Protein AF-A0A3D4WJC8-F1 (afdb_monomer_lite)

Secondary structure (DSSP, 8-state):
--HHHHHHHHHHHHHHHHHHHHHHHHHHHH-S----S--PPP---TTS-EEEEEEEESS--BPPPHHHHHHHHHHHHHHHHTTS--EEEEEETTEEEEEEE-TTSTT-GGGEEEEEEE-TTS-EEEEEEPPEEEPTTSS-EEEEHHHHHHHHHHHHHHHHSHHHHHTSBPPTTPPPPPEEEEEEE--EEE-TTSPEEEEEEEE-SSPPPEEP---PPP---TT-SSGGGGSSB-TT--HHHHHHHHHHHHHHHTTEESSHHHHHHHHHHHHHHHHHH-SS---TT----

Sequence (289 aa):
MSFLETVLGRALAATSRFLPKVSTRVEARLITDHRPISRWPTFYGDSRFRLWVAVAPSHSPKRLEPLEFTEKALELANLVFGEQPFSVDYSGSEMCRFIVVDPARPTSLAAANHTLHVYPEGYLLLQWGLHTLPLPETLDVELSLDEIVAVLGHLHWVAHDPRFAAIHARRRTEKIRRLDWRVGLVSSISAPNHGLAFWRSLSSSTRLPAVSPTGQNPSCPAGGFAPERMTGIKHSAGVIETFSPALEQMLVDAGYTGGVHESVRAALTRHEVAAAGDVSIPSPLSRTP

Radius of gyration: 23.31 Å; chains: 1; bounding box: 85×45×51 Å

pLDDT: mean 81.4, std 17.92, range [36.78, 98.38]

Structure (mmCIF, N/CA/C/O backbone):
data_AF-A0A3D4WJC8-F1
#
_entry.id   AF-A0A3D4WJC8-F1
#
loop_
_atom_site.group_PDB
_atom_site.id
_atom_site.type_symbol
_atom_site.label_atom_id
_atom_site.label_alt_id
_atom_site.label_comp_id
_atom_site.label_asym_id
_atom_site.label_entity_id
_atom_site.label_seq_id
_atom_site.pdbx_PDB_ins_code
_atom_site.Cartn_x
_atom_site.Cartn_y
_atom_site.Cartn_z
_atom_site.occupancy
_atom_site.B_iso_or_equiv
_atom_site.auth_seq_id
_atom_site.auth_comp_id
_atom_site.auth_asym_id
_atom_site.auth_atom_id
_atom_site.pdbx_PDB_model_num
ATOM 1 N N . MET A 1 1 ? -64.282 -21.718 20.472 1.00 50.91 1 MET A N 1
ATOM 2 C CA . MET A 1 1 ? -63.090 -21.311 19.699 1.00 50.91 1 MET A CA 1
ATOM 3 C C . MET A 1 1 ? -62.782 -19.827 19.950 1.00 50.91 1 MET A C 1
ATOM 5 O O . MET A 1 1 ? -63.071 -19.018 19.094 1.00 50.91 1 MET A O 1
ATOM 9 N N . SER A 1 2 ? -62.279 -19.422 21.125 1.00 56.56 2 SER A N 1
ATOM 10 C CA . SER A 1 2 ? -61.939 -17.990 21.356 1.00 56.56 2 SER A CA 1
ATOM 11 C C . SER A 1 2 ? -60.726 -17.749 22.263 1.00 56.56 2 SER A C 1
ATOM 13 O O . SER A 1 2 ? -60.130 -16.674 22.243 1.00 56.56 2 SER A O 1
ATOM 15 N N . PHE A 1 3 ? -60.287 -18.756 23.025 1.00 51.50 3 PHE A N 1
ATOM 16 C CA . PHE A 1 3 ? -59.150 -18.601 23.935 1.00 51.50 3 PHE A CA 1
ATOM 17 C C . PHE A 1 3 ? -57.792 -18.688 23.217 1.00 51.50 3 PHE A C 1
ATOM 19 O O . PHE A 1 3 ? -56.893 -17.900 23.498 1.00 51.50 3 PHE A O 1
ATOM 26 N N . LEU A 1 4 ? -57.659 -19.591 22.238 1.00 44.56 4 LEU A N 1
ATOM 27 C CA . LEU A 1 4 ? -56.417 -19.782 21.477 1.00 44.56 4 LEU A CA 1
ATOM 28 C C . LEU A 1 4 ? -56.086 -18.584 20.577 1.00 44.56 4 LEU A C 1
ATOM 30 O O . LEU A 1 4 ? -54.938 -18.155 20.550 1.00 44.56 4 LEU A O 1
ATOM 34 N N . GLU A 1 5 ? -57.080 -17.979 19.926 1.00 46.00 5 GLU A N 1
ATOM 35 C CA . GLU A 1 5 ? -56.884 -16.777 19.099 1.00 46.00 5 GLU A CA 1
ATOM 36 C C . GLU A 1 5 ? -56.478 -15.558 19.936 1.00 46.00 5 GLU A C 1
ATOM 38 O O . GLU A 1 5 ? -55.619 -14.776 19.532 1.00 46.00 5 GLU A O 1
ATOM 43 N N . THR A 1 6 ? -57.014 -15.437 21.154 1.00 54.03 6 THR A N 1
ATOM 44 C CA . THR A 1 6 ? -56.676 -14.334 22.065 1.00 54.03 6 THR A CA 1
ATOM 45 C C . THR A 1 6 ? -55.251 -14.466 22.617 1.00 54.03 6 THR A C 1
ATOM 47 O O . THR A 1 6 ? -54.540 -13.466 22.763 1.00 54.03 6 THR A O 1
ATOM 50 N N . VAL A 1 7 ? -54.796 -15.693 22.895 1.00 55.91 7 VAL A N 1
ATOM 51 C CA . VAL A 1 7 ? -53.422 -15.964 23.353 1.00 55.91 7 VAL A CA 1
ATOM 52 C C . VAL A 1 7 ? -52.416 -15.781 22.213 1.00 55.91 7 VAL A C 1
ATOM 54 O O . VAL A 1 7 ? -51.387 -15.132 22.418 1.00 55.91 7 VAL A O 1
ATOM 57 N N . LEU A 1 8 ? -52.734 -16.252 21.001 1.00 44.25 8 LEU A N 1
ATOM 58 C CA . LEU A 1 8 ? -51.887 -16.059 19.819 1.00 44.25 8 LEU A CA 1
ATOM 59 C C . LEU A 1 8 ? -51.777 -14.571 19.446 1.00 44.25 8 LEU A C 1
ATOM 61 O O . LEU A 1 8 ? -50.683 -14.076 19.181 1.00 44.25 8 LEU A O 1
ATOM 65 N N . GLY A 1 9 ? -52.888 -13.830 19.518 1.00 45.03 9 GLY A N 1
ATOM 66 C CA . GLY A 1 9 ? -52.927 -12.389 19.266 1.00 45.03 9 GLY A CA 1
ATOM 67 C C . GLY A 1 9 ? -52.104 -11.576 20.270 1.00 45.03 9 GLY A C 1
ATOM 68 O O . GLY A 1 9 ? -51.397 -10.648 19.878 1.00 45.03 9 GLY A O 1
ATOM 69 N N . ARG A 1 10 ? -52.106 -11.949 21.559 1.00 53.56 10 ARG A N 1
ATOM 70 C CA . ARG A 1 10 ? -51.253 -11.301 22.577 1.00 53.56 10 ARG A CA 1
ATOM 71 C C . ARG A 1 10 ? -49.772 -11.643 22.409 1.00 53.56 10 ARG A C 1
ATOM 73 O O . ARG A 1 10 ? -48.934 -10.762 22.598 1.00 53.56 10 ARG A O 1
ATOM 80 N N . ALA A 1 11 ? -49.442 -12.874 22.017 1.00 50.53 11 ALA A N 1
ATOM 81 C CA . ALA A 1 11 ? -48.065 -13.282 21.731 1.00 50.53 11 ALA A CA 1
ATOM 82 C C . ALA A 1 11 ? -47.495 -12.568 20.489 1.00 50.53 11 ALA A C 1
ATOM 84 O O . ALA A 1 11 ? -46.351 -12.100 20.510 1.00 50.53 11 ALA A O 1
ATOM 85 N N . LEU A 1 12 ? -48.310 -12.400 19.441 1.00 49.47 12 LEU A N 1
ATOM 86 C CA . LEU A 1 12 ? -47.956 -11.656 18.226 1.00 49.47 12 LEU A CA 1
ATOM 87 C C . LEU A 1 12 ? -47.862 -10.138 18.469 1.00 49.47 12 LEU A C 1
ATOM 89 O O . LEU A 1 12 ? -46.964 -9.480 17.949 1.00 49.47 12 LEU A O 1
ATOM 93 N N . ALA A 1 13 ? -48.717 -9.572 19.327 1.00 53.06 13 ALA A N 1
ATOM 94 C CA . ALA A 1 13 ? -48.642 -8.161 19.721 1.00 53.06 13 ALA A CA 1
ATOM 95 C C . ALA A 1 13 ? -47.449 -7.846 20.647 1.00 53.06 13 ALA A C 1
ATOM 97 O O . ALA A 1 13 ? -46.906 -6.739 20.624 1.00 53.06 13 ALA A O 1
ATOM 98 N N . ALA A 1 14 ? -47.020 -8.809 21.469 1.00 54.41 14 ALA A N 1
ATOM 99 C CA . ALA A 1 14 ? -45.806 -8.673 22.266 1.00 54.41 14 ALA A CA 1
ATOM 100 C C . ALA A 1 14 ? -44.561 -8.712 21.368 1.00 54.41 14 ALA A C 1
ATOM 102 O O . ALA A 1 14 ? -43.698 -7.845 21.483 1.00 54.41 14 ALA A O 1
ATOM 103 N N . THR A 1 15 ? -44.497 -9.647 20.418 1.00 50.03 15 THR A N 1
ATOM 104 C CA . THR A 1 15 ? -43.373 -9.755 19.472 1.00 50.03 15 THR A CA 1
ATOM 105 C C . THR A 1 15 ? -43.300 -8.578 18.494 1.00 50.03 15 THR A C 1
ATOM 107 O O . THR A 1 15 ? -42.197 -8.094 18.236 1.00 50.03 15 THR A O 1
ATOM 110 N N . SER A 1 16 ? -44.428 -8.011 18.049 1.00 50.12 16 SER A N 1
ATOM 111 C CA . SER A 1 16 ? -44.450 -6.810 17.191 1.00 50.12 16 SER A CA 1
ATOM 112 C C . SER A 1 16 ? -43.921 -5.542 17.867 1.00 50.12 16 SER A C 1
ATOM 114 O O . SER A 1 16 ? -43.364 -4.680 17.192 1.00 50.12 16 SER A O 1
ATOM 116 N N . ARG A 1 17 ? -43.997 -5.439 19.202 1.00 54.59 17 ARG A N 1
ATOM 117 C CA . ARG A 1 17 ? -43.399 -4.325 19.967 1.00 54.59 17 ARG A CA 1
ATOM 118 C C . ARG A 1 17 ? -41.889 -4.464 20.176 1.00 54.59 17 ARG A C 1
ATOM 120 O O . ARG A 1 17 ? -41.211 -3.457 20.386 1.00 54.59 17 ARG A O 1
ATOM 127 N N . PHE A 1 18 ? -41.350 -5.683 20.113 1.00 54.12 18 PHE A N 1
ATOM 128 C CA . PHE A 1 18 ? -39.907 -5.935 20.202 1.00 54.12 18 PHE A CA 1
ATOM 129 C C . PHE A 1 18 ? -39.224 -5.978 18.834 1.00 54.12 18 PHE A C 1
ATOM 131 O O . PHE A 1 18 ? -38.046 -5.640 18.752 1.00 54.12 18 PHE A O 1
ATOM 138 N N . LEU A 1 19 ? -39.955 -6.305 17.767 1.00 51.75 19 LEU A N 1
ATOM 139 C CA . LEU A 1 19 ? -39.466 -6.317 16.388 1.00 51.75 19 LEU A CA 1
ATOM 140 C C . LEU A 1 19 ? -38.767 -5.018 15.950 1.00 51.75 19 LEU A C 1
ATOM 142 O O . LEU A 1 19 ? -37.652 -5.138 15.458 1.00 51.75 19 LEU A O 1
ATOM 146 N N . PRO A 1 20 ? -39.286 -3.798 16.195 1.00 51.19 20 PRO A N 1
ATOM 147 C CA . PRO A 1 20 ? -38.583 -2.574 15.804 1.00 51.19 20 PRO A CA 1
ATOM 148 C C . PRO A 1 20 ? -37.336 -2.293 16.656 1.00 51.19 20 PRO A C 1
ATOM 150 O O . PRO A 1 20 ? -36.391 -1.673 16.181 1.00 51.19 20 PRO A O 1
ATOM 153 N N . LYS A 1 21 ? -37.280 -2.774 17.909 1.00 51.34 21 LYS A N 1
ATOM 154 C CA . LYS A 1 21 ? -36.083 -2.662 18.773 1.00 51.34 21 LYS A CA 1
ATOM 155 C C . LYS A 1 21 ? -35.022 -3.710 18.441 1.00 51.34 21 LYS A C 1
ATOM 157 O O . LYS A 1 21 ? -33.836 -3.475 18.656 1.00 51.34 21 LYS A O 1
ATOM 162 N N . VAL A 1 22 ? -35.438 -4.873 17.945 1.00 52.41 22 VAL A N 1
ATOM 163 C CA . VAL A 1 22 ? -34.543 -5.902 17.415 1.00 52.41 22 VAL A CA 1
ATOM 164 C C . VAL A 1 22 ? -34.066 -5.492 16.028 1.00 52.41 22 VAL A C 1
ATOM 166 O O . VAL A 1 22 ? -32.871 -5.574 15.798 1.00 52.41 22 VAL A O 1
ATOM 169 N N . SER A 1 23 ? -34.927 -4.950 15.161 1.00 48.44 23 SER A N 1
ATOM 170 C CA . SER A 1 23 ? -34.543 -4.450 13.839 1.00 48.44 23 SER A CA 1
ATOM 171 C C . SER A 1 23 ? -33.607 -3.261 13.952 1.00 48.44 23 SER A C 1
ATOM 173 O O . SER A 1 23 ? -32.579 -3.311 13.323 1.00 48.44 23 SER A O 1
ATOM 175 N N . THR A 1 24 ? -33.838 -2.281 14.831 1.00 48.19 24 THR A N 1
ATOM 176 C CA . THR A 1 24 ? -32.883 -1.171 15.033 1.00 48.19 24 THR A CA 1
ATOM 177 C C . THR A 1 24 ? -31.596 -1.594 15.732 1.00 48.19 24 THR A C 1
ATOM 179 O O . THR A 1 24 ? -30.572 -0.962 15.528 1.00 48.19 24 THR A O 1
ATOM 182 N N . ARG A 1 25 ? -31.583 -2.661 16.544 1.00 50.22 25 ARG A N 1
ATOM 183 C CA . ARG A 1 25 ? -30.333 -3.231 17.092 1.00 50.22 25 ARG A CA 1
ATOM 184 C C . ARG A 1 25 ? -29.600 -4.121 16.097 1.00 50.22 25 ARG A C 1
ATOM 186 O O . ARG A 1 25 ? -28.385 -4.248 16.207 1.00 50.22 25 ARG A O 1
ATOM 193 N N . VAL A 1 26 ? -30.324 -4.760 15.184 1.00 48.75 26 VAL A N 1
ATOM 194 C CA . VAL A 1 26 ? -29.793 -5.565 14.083 1.00 48.75 26 VAL A CA 1
ATOM 195 C C . VAL A 1 26 ? -29.300 -4.639 12.981 1.00 48.75 26 VAL A C 1
ATOM 197 O O . VAL A 1 26 ? -28.168 -4.802 12.578 1.00 48.75 26 VAL A O 1
ATOM 200 N N . GLU A 1 27 ? -30.043 -3.598 12.616 1.00 40.62 27 GLU A N 1
ATOM 201 C CA . GLU A 1 27 ? -29.631 -2.462 11.791 1.00 40.62 27 GLU A CA 1
ATOM 202 C C . GLU A 1 27 ? -28.492 -1.708 12.460 1.00 40.62 27 GLU A C 1
ATOM 204 O O . GLU A 1 27 ? -27.474 -1.576 11.834 1.00 40.62 27 GLU A O 1
ATOM 209 N N . ALA A 1 28 ? -28.514 -1.320 13.736 1.00 43.62 28 ALA A N 1
ATOM 210 C CA . ALA A 1 28 ? -27.339 -0.692 14.366 1.00 43.62 28 ALA A CA 1
ATOM 211 C C . ALA A 1 28 ? -26.135 -1.648 14.530 1.00 43.62 28 ALA A C 1
ATOM 213 O O . ALA A 1 28 ? -25.008 -1.193 14.723 1.00 43.62 28 ALA A O 1
ATOM 214 N N . ARG A 1 29 ? -26.345 -2.974 14.464 1.00 46.50 29 ARG A N 1
ATOM 215 C CA . ARG A 1 29 ? -25.262 -3.970 14.332 1.00 46.50 29 ARG A CA 1
ATOM 216 C C . ARG A 1 29 ? -24.815 -4.162 12.880 1.00 46.50 29 ARG A C 1
ATOM 218 O O . ARG A 1 29 ? -23.640 -4.456 12.683 1.00 46.50 29 ARG A O 1
ATOM 225 N N . LEU A 1 30 ? -25.704 -3.995 11.904 1.00 40.22 30 LEU A N 1
ATOM 226 C CA . LEU A 1 30 ? -25.443 -4.067 10.463 1.00 40.22 30 LEU A CA 1
ATOM 227 C C . LEU A 1 30 ? -24.763 -2.769 9.995 1.00 40.22 30 LEU A C 1
ATOM 229 O O . LEU A 1 30 ? -23.645 -2.855 9.521 1.00 40.22 30 LEU A O 1
ATOM 233 N N . ILE A 1 31 ? -25.299 -1.602 10.375 1.00 39.03 31 ILE A N 1
ATOM 234 C CA . ILE A 1 31 ? -24.736 -0.232 10.426 1.00 39.03 31 ILE A CA 1
ATOM 235 C C . ILE A 1 31 ? -23.564 -0.122 11.436 1.00 39.03 31 ILE A C 1
ATOM 237 O O . ILE A 1 31 ? -23.142 0.956 11.845 1.00 39.03 31 ILE A O 1
ATOM 241 N N . THR A 1 32 ? -22.926 -1.242 11.791 1.00 41.88 32 THR A N 1
ATOM 242 C CA . THR A 1 32 ? -21.456 -1.245 11.852 1.00 41.88 32 THR A CA 1
ATOM 243 C C . THR A 1 32 ? -20.929 -1.536 10.452 1.00 41.88 32 THR A C 1
ATOM 245 O O . THR A 1 32 ? -20.130 -2.453 10.243 1.00 41.88 32 THR A O 1
ATOM 248 N N . ASP A 1 33 ? -21.461 -0.777 9.491 1.00 42.72 33 ASP A N 1
ATOM 249 C CA . ASP A 1 33 ? -21.277 -1.033 8.081 1.00 42.72 33 ASP A CA 1
ATOM 250 C C . ASP A 1 33 ? -19.786 -0.970 7.806 1.00 42.72 33 ASP A C 1
ATOM 252 O O . ASP A 1 33 ? -19.058 -0.057 8.228 1.00 42.72 33 ASP A O 1
ATOM 256 N N . HIS A 1 34 ? -19.336 -2.022 7.136 1.00 43.84 34 HIS A N 1
ATOM 257 C CA . HIS A 1 34 ? -18.179 -1.975 6.273 1.00 43.84 34 HIS A CA 1
ATOM 258 C C . HIS A 1 34 ? -18.209 -0.614 5.574 1.00 43.84 34 HIS A C 1
ATOM 260 O O . HIS A 1 34 ? -19.104 -0.347 4.778 1.00 43.84 34 HIS A O 1
ATOM 266 N N . ARG A 1 35 ? -17.296 0.298 5.920 1.00 51.78 35 ARG A N 1
ATOM 267 C CA . ARG A 1 35 ? -16.932 1.309 4.940 1.00 51.78 35 ARG A CA 1
ATOM 268 C C . ARG A 1 35 ? -15.992 0.549 4.028 1.00 51.78 35 ARG A C 1
ATOM 270 O O . ARG A 1 35 ? -14.849 0.346 4.442 1.00 51.78 35 ARG A O 1
ATOM 277 N N . PRO A 1 36 ? -16.440 0.085 2.843 1.00 54.00 36 PRO A N 1
ATOM 278 C CA . PRO A 1 36 ? -15.493 -0.417 1.871 1.00 54.00 36 PRO A CA 1
ATOM 279 C C . PRO A 1 36 ? -14.390 0.618 1.749 1.00 54.00 36 PRO A C 1
ATOM 281 O O . PRO A 1 36 ? -14.660 1.825 1.864 1.00 54.00 36 PRO A O 1
ATOM 284 N N . ILE A 1 37 ? -13.162 0.146 1.537 1.00 67.25 37 ILE A N 1
ATOM 285 C CA . ILE A 1 37 ? -12.061 0.991 1.087 1.00 67.25 37 ILE A CA 1
ATOM 286 C C . ILE A 1 37 ? -12.515 1.572 -0.263 1.00 67.25 37 ILE A C 1
ATOM 288 O O . ILE A 1 37 ? -12.324 0.995 -1.325 1.00 67.25 37 ILE A O 1
ATOM 292 N N . SER A 1 38 ? -13.278 2.655 -0.168 1.00 58.16 38 SER A N 1
ATOM 293 C CA . SER A 1 38 ? -14.003 3.359 -1.227 1.00 58.16 38 SER A CA 1
ATOM 294 C C . SER A 1 38 ? -13.326 4.689 -1.518 1.00 58.16 38 SER A C 1
ATOM 296 O O . SER A 1 38 ? -13.586 5.325 -2.536 1.00 58.16 38 SER A O 1
ATOM 298 N N . ARG A 1 39 ? -12.424 5.097 -0.618 1.00 57.91 39 ARG A N 1
ATOM 299 C CA . ARG A 1 39 ? -11.570 6.256 -0.784 1.00 57.91 39 ARG A CA 1
ATOM 300 C C . ARG A 1 39 ? -10.415 5.870 -1.677 1.00 57.91 39 ARG A C 1
ATOM 302 O O . ARG A 1 39 ? -9.488 5.184 -1.254 1.00 57.91 39 ARG A O 1
ATOM 309 N N . TRP A 1 40 ? -10.488 6.364 -2.897 1.00 64.88 40 TRP A N 1
ATOM 310 C CA . TRP A 1 40 ? -9.312 6.483 -3.723 1.00 64.88 40 TRP A CA 1
ATOM 311 C C . TRP A 1 40 ? -8.292 7.393 -3.038 1.00 64.88 40 TRP A C 1
ATOM 313 O O . TRP A 1 40 ? -8.686 8.414 -2.460 1.00 64.88 40 TRP A O 1
ATOM 323 N N . PRO A 1 41 ? -6.998 7.048 -3.080 1.00 68.12 41 PRO A N 1
ATOM 324 C CA . PRO A 1 41 ? -5.966 7.967 -2.648 1.00 68.12 41 PRO A CA 1
ATOM 325 C C . PRO A 1 41 ? -6.024 9.215 -3.531 1.00 68.12 41 PRO A C 1
ATOM 327 O O . PRO A 1 41 ? -5.922 9.119 -4.752 1.00 68.12 41 PRO A O 1
ATOM 330 N N . THR A 1 42 ? -6.157 10.394 -2.929 1.00 67.06 42 THR A N 1
ATOM 331 C CA . THR A 1 42 ? -5.839 11.629 -3.645 1.00 67.06 42 THR A CA 1
ATOM 332 C C . THR A 1 42 ? -4.320 11.699 -3.758 1.00 67.06 42 THR A C 1
ATOM 334 O O . THR A 1 42 ? -3.623 11.717 -2.741 1.00 67.06 42 THR A O 1
ATOM 337 N N . PHE A 1 43 ? -3.790 11.693 -4.978 1.00 66.75 43 PHE A N 1
ATOM 338 C CA . PHE A 1 43 ? -2.368 11.924 -5.214 1.00 66.75 43 PHE A CA 1
ATOM 339 C C . PHE A 1 43 ? -2.155 13.429 -5.368 1.00 66.75 43 PHE A C 1
ATOM 341 O O . 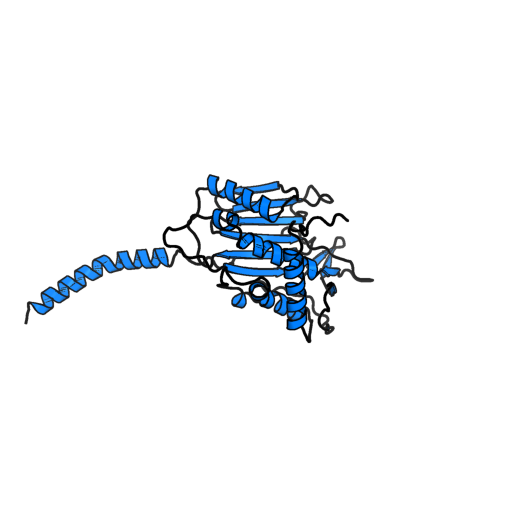PHE A 1 43 ? -2.676 14.052 -6.290 1.00 66.75 43 PHE A O 1
ATOM 348 N N . TYR A 1 44 ? -1.447 14.033 -4.415 1.00 58.06 44 TYR A N 1
ATOM 349 C CA . TYR A 1 44 ? -1.067 15.439 -4.490 1.00 58.06 44 TYR A CA 1
ATOM 350 C C . TYR A 1 44 ? 0.301 15.535 -5.167 1.00 58.06 44 TYR A C 1
ATOM 352 O O . TYR A 1 44 ? 1.300 15.106 -4.596 1.00 58.06 44 TYR A O 1
ATOM 360 N N . GLY A 1 45 ? 0.338 16.103 -6.374 1.00 57.84 45 GLY A N 1
ATOM 361 C CA . GLY A 1 45 ? 1.577 16.339 -7.113 1.00 57.84 45 GLY A CA 1
ATOM 362 C C . GLY A 1 45 ? 2.087 15.117 -7.872 1.00 57.84 45 GLY A C 1
ATOM 363 O O . GLY A 1 45 ? 2.691 14.217 -7.294 1.00 57.84 45 GLY A O 1
ATOM 364 N N . ASP A 1 46 ? 1.927 15.135 -9.192 1.00 62.41 46 ASP A N 1
ATOM 365 C CA . ASP A 1 46 ? 2.316 14.051 -10.103 1.00 62.41 46 ASP A CA 1
ATOM 366 C C . ASP A 1 46 ? 3.833 13.966 -10.342 1.00 62.41 46 ASP A C 1
ATOM 368 O O . ASP A 1 46 ? 4.251 13.708 -11.456 1.00 62.41 46 ASP A O 1
ATOM 372 N N . SER A 1 47 ? 4.705 14.208 -9.361 1.00 72.50 47 SER A N 1
ATOM 373 C CA . SER A 1 47 ? 6.163 14.201 -9.615 1.00 72.50 47 SER A CA 1
ATOM 374 C C . SER A 1 47 ? 6.889 12.923 -9.186 1.00 72.50 47 SER A C 1
ATOM 376 O O . SER A 1 47 ? 8.106 12.839 -9.345 1.00 72.50 47 SER A O 1
ATOM 378 N N . ARG A 1 48 ? 6.176 11.930 -8.632 1.00 85.25 48 ARG A N 1
ATOM 379 C CA . ARG A 1 48 ? 6.784 10.698 -8.106 1.00 85.25 48 ARG A CA 1
ATOM 380 C C . ARG A 1 48 ? 5.859 9.490 -8.220 1.00 85.25 48 ARG A C 1
ATOM 382 O O . ARG A 1 48 ? 4.664 9.592 -7.948 1.00 85.25 48 ARG A O 1
ATOM 389 N N . PHE A 1 49 ? 6.430 8.338 -8.573 1.00 90.88 49 PHE A N 1
ATOM 390 C CA . PHE A 1 49 ? 5.716 7.066 -8.556 1.00 90.88 49 PHE A CA 1
ATOM 391 C C . PHE A 1 49 ? 5.456 6.655 -7.112 1.00 90.88 49 PHE A C 1
ATOM 393 O O . PHE A 1 49 ? 6.378 6.587 -6.299 1.00 90.88 49 PHE A O 1
ATOM 400 N N . ARG A 1 50 ? 4.189 6.407 -6.779 1.00 92.94 50 ARG A N 1
ATOM 401 C CA . ARG A 1 50 ? 3.780 6.007 -5.433 1.00 92.94 50 ARG A CA 1
ATOM 402 C C . ARG A 1 50 ? 3.144 4.629 -5.460 1.00 92.94 50 ARG A C 1
ATOM 404 O O . ARG A 1 50 ? 2.170 4.416 -6.185 1.00 92.94 50 ARG A O 1
ATOM 411 N N . LEU A 1 51 ? 3.651 3.738 -4.618 1.00 95.38 51 LEU A N 1
ATOM 412 C CA . LEU A 1 51 ? 2.907 2.573 -4.164 1.00 95.38 51 LEU A CA 1
ATOM 413 C C . LEU A 1 51 ? 1.930 3.054 -3.097 1.00 95.38 51 LEU A C 1
ATOM 415 O O . LEU A 1 51 ? 2.332 3.695 -2.129 1.00 95.38 51 LEU A O 1
ATOM 419 N N . TRP A 1 52 ? 0.649 2.764 -3.251 1.00 95.25 52 TRP A N 1
ATOM 420 C CA . TRP A 1 52 ? -0.324 3.008 -2.201 1.00 95.25 52 TRP A CA 1
ATOM 421 C C . TRP A 1 52 ? -0.844 1.680 -1.672 1.00 95.25 52 TRP A C 1
ATOM 423 O O . TRP A 1 52 ? -1.189 0.775 -2.433 1.00 95.25 52 TRP A O 1
ATOM 433 N N . VAL A 1 53 ? -0.879 1.567 -0.351 1.00 96.69 53 VAL A N 1
ATOM 434 C CA . VAL A 1 53 ? -1.331 0.377 0.357 1.00 96.69 53 VAL A CA 1
ATOM 435 C C . VAL A 1 53 ? -2.313 0.817 1.420 1.00 96.69 53 VAL A C 1
ATOM 437 O O . VAL A 1 53 ? -2.031 1.707 2.223 1.00 96.69 53 VAL A O 1
ATOM 440 N N . ALA A 1 54 ? -3.485 0.208 1.402 1.00 95.38 54 ALA A N 1
ATOM 441 C CA . ALA A 1 54 ? -4.558 0.526 2.313 1.00 95.38 54 ALA A CA 1
ATOM 442 C C . ALA A 1 54 ? -4.985 -0.730 3.067 1.00 95.38 54 ALA A C 1
ATOM 444 O O . ALA A 1 54 ? -5.106 -1.800 2.469 1.00 95.38 54 ALA A O 1
ATOM 445 N N . VAL A 1 55 ? -5.229 -0.586 4.365 1.00 94.12 55 VAL A N 1
ATOM 446 C CA . VAL A 1 55 ? -5.704 -1.665 5.232 1.00 94.12 55 VAL A CA 1
ATOM 447 C C . VAL A 1 55 ? -6.828 -1.154 6.119 1.00 94.12 55 VAL A C 1
ATOM 449 O O . VAL A 1 55 ? -6.766 -0.046 6.652 1.00 94.12 55 VAL A O 1
ATOM 452 N N . ALA A 1 56 ? -7.879 -1.952 6.257 1.00 91.25 56 ALA A N 1
ATOM 453 C CA . ALA A 1 56 ? -8.980 -1.693 7.173 1.00 91.25 56 ALA A CA 1
ATOM 454 C C . ALA A 1 56 ? -9.456 -2.999 7.812 1.00 91.25 56 ALA A C 1
ATOM 456 O O . ALA A 1 56 ? -9.405 -4.050 7.172 1.00 91.25 56 ALA A O 1
ATOM 457 N N . PRO A 1 57 ? -9.998 -2.969 9.036 1.00 88.56 57 PRO A N 1
ATOM 458 C CA . PRO A 1 57 ? -10.792 -4.085 9.523 1.00 88.56 57 PRO A CA 1
ATOM 459 C C . PRO A 1 57 ? -12.048 -4.265 8.654 1.00 88.56 57 PRO A C 1
ATOM 461 O O . PRO A 1 57 ? -12.727 -3.288 8.343 1.00 88.56 57 PRO A O 1
ATOM 464 N N . SER A 1 58 ? -12.439 -5.509 8.346 1.00 79.44 58 SER A N 1
ATOM 465 C CA . SER A 1 58 ? -13.634 -5.808 7.521 1.00 79.44 58 SER A CA 1
ATOM 466 C C . SER A 1 58 ? -14.966 -5.342 8.140 1.00 79.44 58 SER A C 1
ATOM 468 O O . SER A 1 58 ? -16.026 -5.470 7.541 1.00 79.44 58 SER A O 1
ATOM 470 N N . HIS A 1 59 ? -14.946 -4.813 9.359 1.00 76.19 59 HIS A N 1
ATOM 471 C CA . HIS A 1 59 ? -16.072 -4.119 9.968 1.00 76.19 59 HIS A CA 1
ATOM 472 C C . HIS A 1 59 ? -15.533 -2.911 10.722 1.00 76.19 59 HIS A C 1
ATOM 474 O O . HIS A 1 59 ? -14.526 -3.037 11.426 1.00 76.19 59 HIS A O 1
ATOM 480 N N . SER A 1 60 ? -16.239 -1.785 10.655 1.00 70.19 60 SER A N 1
ATOM 481 C CA . SER A 1 60 ? -15.819 -0.569 11.345 1.00 70.19 60 SER A CA 1
ATOM 482 C C . SER A 1 60 ? -15.818 -0.801 12.873 1.00 70.19 60 SER A C 1
ATOM 484 O O . SER A 1 60 ? -16.790 -1.327 13.436 1.00 70.19 60 SER A O 1
ATOM 486 N N . PRO A 1 61 ? -14.720 -0.497 13.577 1.00 77.75 61 PRO A N 1
ATOM 487 C CA . PRO A 1 61 ? -14.614 -0.600 15.024 1.00 77.75 61 PRO A CA 1
ATOM 488 C C . PRO A 1 61 ? -15.380 0.535 15.712 1.00 77.75 61 PRO A C 1
ATOM 490 O O . PRO A 1 61 ? -15.930 1.430 15.072 1.00 77.75 61 PRO A O 1
ATOM 493 N N . LYS A 1 62 ? -15.424 0.518 17.048 1.00 84.81 62 LYS A N 1
ATOM 494 C CA . LYS A 1 62 ? -15.851 1.713 17.782 1.00 84.81 62 LYS A CA 1
ATOM 495 C C . LYS A 1 62 ? -14.706 2.738 17.719 1.00 84.81 62 LYS A C 1
ATOM 497 O O . LYS A 1 62 ? -13.560 2.374 17.955 1.00 84.81 62 LYS A O 1
ATOM 502 N N . ARG A 1 63 ? -15.021 4.000 17.428 1.00 89.06 63 ARG A N 1
ATOM 503 C CA . ARG A 1 63 ? -14.038 5.094 17.446 1.00 89.06 63 ARG A CA 1
ATOM 504 C C . ARG A 1 63 ? -13.570 5.386 18.874 1.00 89.06 63 ARG A C 1
ATOM 506 O O . ARG A 1 63 ? -14.340 5.202 19.821 1.00 89.06 63 ARG A O 1
ATOM 513 N N . LEU A 1 64 ? -12.324 5.830 18.998 1.00 89.94 64 LEU A N 1
ATOM 514 C CA . LEU A 1 64 ? -11.801 6.443 20.220 1.00 89.94 64 LEU A CA 1
ATOM 515 C C . LEU A 1 64 ? -12.287 7.890 20.335 1.00 89.94 64 LEU A C 1
ATOM 517 O O . LEU A 1 64 ? -12.797 8.460 19.365 1.00 89.94 64 LEU A O 1
ATOM 521 N N . GLU A 1 65 ? -12.108 8.483 21.512 1.00 93.00 65 GLU A N 1
ATOM 522 C CA . GLU A 1 65 ? -12.248 9.931 21.657 1.00 93.00 65 GLU A CA 1
ATOM 523 C C . GLU A 1 65 ? -11.167 10.650 20.829 1.00 93.00 65 GLU A C 1
ATOM 525 O O . GLU A 1 65 ? -10.068 10.108 20.676 1.00 93.00 65 GLU A O 1
ATOM 530 N N . PRO A 1 66 ? -11.428 11.859 20.293 1.00 93.50 66 PRO A N 1
ATOM 531 C CA . PRO A 1 66 ? -10.514 12.515 19.357 1.00 93.50 66 PRO A CA 1
ATOM 532 C C . PRO A 1 66 ? -9.071 12.646 19.860 1.00 93.50 66 PRO A C 1
ATOM 534 O O . PRO A 1 66 ? -8.148 12.368 19.104 1.00 93.50 66 PRO A O 1
ATOM 537 N N . LEU A 1 67 ? -8.865 13.011 21.130 1.00 95.00 67 LEU A N 1
ATOM 538 C CA . LEU A 1 67 ? -7.521 13.157 21.701 1.00 95.00 67 LEU A CA 1
ATOM 539 C C . LEU A 1 67 ? -6.782 11.810 21.768 1.00 95.00 67 LEU A C 1
ATOM 541 O O . LEU A 1 67 ? -5.676 11.686 21.248 1.00 95.00 67 LEU A O 1
ATOM 545 N N . GLU A 1 68 ? -7.433 10.782 22.318 1.00 95.38 68 GLU A N 1
ATOM 546 C CA . GLU A 1 68 ? -6.881 9.424 22.408 1.00 95.38 68 GLU A CA 1
ATOM 547 C C . GLU A 1 68 ? -6.568 8.860 21.012 1.00 95.38 68 GLU A C 1
ATOM 549 O O . GLU A 1 68 ? -5.516 8.261 20.793 1.00 95.38 68 GLU A O 1
ATOM 554 N N . PHE A 1 69 ? -7.444 9.110 20.033 1.00 94.94 69 PHE A N 1
ATOM 555 C CA . PHE A 1 69 ? -7.196 8.761 18.637 1.00 94.94 69 PHE A CA 1
ATOM 556 C C . PHE A 1 69 ? -5.925 9.424 18.095 1.00 94.94 69 PHE A C 1
ATOM 558 O O . PHE A 1 69 ? -5.094 8.735 17.505 1.00 94.94 69 PHE A O 1
ATOM 565 N N . THR A 1 70 ? -5.752 10.734 18.297 1.00 96.44 70 THR A N 1
ATOM 566 C CA . THR A 1 70 ? -4.584 11.462 17.773 1.00 96.44 70 THR A CA 1
ATOM 567 C C . THR A 1 70 ? -3.267 10.967 18.374 1.00 96.44 70 THR A C 1
ATOM 569 O O . THR A 1 70 ? -2.287 10.806 17.645 1.00 96.44 70 THR A O 1
ATOM 572 N N . GLU A 1 71 ? -3.251 10.636 19.669 1.00 96.44 71 GLU A N 1
ATOM 573 C CA . GLU A 1 71 ? -2.085 10.058 20.349 1.00 96.44 71 GLU A CA 1
ATOM 574 C C . GLU A 1 71 ? -1.736 8.677 19.776 1.00 96.44 71 GLU A C 1
ATOM 576 O O . GLU A 1 71 ? -0.587 8.417 19.410 1.00 96.44 71 GLU A O 1
ATOM 581 N N . LYS A 1 72 ? -2.737 7.804 19.604 1.00 97.12 72 LYS A N 1
ATOM 582 C CA . LYS A 1 72 ? -2.537 6.463 19.032 1.00 97.12 72 LYS A CA 1
ATOM 583 C C . LYS A 1 72 ? -2.172 6.483 17.554 1.00 97.12 72 LYS A C 1
ATOM 585 O O . LYS A 1 72 ? -1.361 5.667 17.117 1.00 97.12 72 LYS A O 1
ATOM 590 N N . ALA A 1 73 ? -2.699 7.432 16.790 1.00 97.19 73 ALA A N 1
ATOM 591 C CA . ALA A 1 73 ? -2.293 7.643 15.408 1.00 97.19 73 ALA A CA 1
ATOM 592 C C . ALA A 1 73 ? -0.820 8.071 15.310 1.00 97.19 73 ALA A C 1
ATOM 594 O O . ALA A 1 73 ? -0.115 7.593 14.423 1.00 97.19 73 ALA A O 1
ATOM 595 N N . LEU A 1 74 ? -0.335 8.912 16.231 1.00 97.50 74 LEU A N 1
ATOM 596 C CA . LEU A 1 74 ? 1.073 9.312 16.290 1.00 97.50 74 LEU A CA 1
ATOM 597 C C . LEU A 1 74 ? 1.991 8.142 16.684 1.00 97.50 74 LEU A C 1
ATOM 599 O O . LEU A 1 74 ? 3.037 7.950 16.065 1.00 97.50 74 LEU A O 1
ATOM 603 N N . GLU A 1 75 ? 1.607 7.326 17.670 1.00 97.25 75 GLU A N 1
ATOM 604 C CA . GLU A 1 75 ? 2.333 6.090 18.018 1.00 97.25 75 GLU A CA 1
ATOM 605 C C . GLU A 1 75 ? 2.447 5.140 16.813 1.00 97.25 75 GLU A C 1
ATOM 607 O O . GLU A 1 75 ? 3.512 4.571 16.560 1.00 97.25 75 GLU A O 1
ATOM 612 N N . LEU A 1 76 ? 1.364 4.996 16.044 1.00 97.25 76 LEU A N 1
ATOM 613 C CA . LEU A 1 76 ? 1.345 4.190 14.827 1.00 97.25 76 LEU A CA 1
ATOM 614 C C . LEU A 1 76 ? 2.194 4.808 13.706 1.00 97.25 76 LEU A C 1
ATOM 616 O O . LEU A 1 76 ? 2.867 4.078 12.987 1.00 97.25 76 LEU A O 1
ATOM 620 N N . ALA A 1 77 ? 2.215 6.133 13.564 1.00 97.50 77 ALA A N 1
ATOM 621 C CA . ALA A 1 77 ? 3.074 6.808 12.592 1.00 97.50 77 ALA A CA 1
ATOM 622 C C . ALA A 1 77 ? 4.565 6.595 12.896 1.00 97.50 77 ALA A C 1
ATOM 624 O O . ALA A 1 77 ? 5.324 6.267 11.987 1.00 97.50 77 ALA A O 1
ATOM 625 N N . ASN A 1 78 ? 4.963 6.679 14.171 1.00 97.00 78 ASN A N 1
ATOM 626 C CA . ASN A 1 78 ? 6.321 6.338 14.611 1.00 97.00 78 ASN A CA 1
ATOM 627 C C . ASN A 1 78 ? 6.677 4.882 14.287 1.00 97.00 78 ASN A C 1
ATOM 629 O O . ASN A 1 78 ? 7.802 4.585 13.903 1.00 97.00 78 ASN A O 1
ATOM 633 N N . LEU A 1 79 ? 5.713 3.966 14.404 1.00 96.38 79 LEU A N 1
ATOM 634 C CA . LEU A 1 79 ? 5.909 2.579 14.000 1.00 96.38 79 LEU A CA 1
ATOM 635 C C . LEU A 1 79 ? 6.100 2.433 12.480 1.00 96.38 79 LEU A C 1
ATOM 637 O O . LEU A 1 79 ? 6.991 1.716 12.033 1.00 96.38 79 LEU A O 1
ATOM 641 N N . VAL A 1 80 ? 5.254 3.096 11.689 1.00 96.62 80 VAL A N 1
ATOM 642 C CA . VAL A 1 80 ? 5.268 3.000 10.223 1.00 96.62 80 VAL A CA 1
ATOM 643 C C . VAL A 1 80 ? 6.529 3.623 9.629 1.00 96.62 80 VAL A C 1
ATOM 645 O O . VAL A 1 80 ? 7.125 3.032 8.734 1.00 96.62 80 VAL A O 1
ATOM 648 N N . PHE A 1 81 ? 6.942 4.799 10.095 1.00 95.12 81 PHE A N 1
ATOM 649 C CA . PHE A 1 81 ? 8.099 5.505 9.538 1.00 95.12 81 PHE A CA 1
ATOM 650 C C . PHE A 1 81 ? 9.422 5.162 10.229 1.00 95.12 81 PHE A C 1
ATOM 652 O O . PHE A 1 81 ? 10.484 5.465 9.683 1.00 95.12 81 PHE A O 1
ATOM 659 N N . GLY A 1 82 ? 9.376 4.498 11.386 1.00 92.19 82 GLY A N 1
ATOM 660 C CA . GLY A 1 82 ? 10.563 4.137 12.150 1.00 92.19 82 GLY A CA 1
ATOM 661 C C . GLY A 1 82 ? 11.386 5.375 12.498 1.00 92.19 82 GLY A C 1
ATOM 662 O O . GLY A 1 82 ? 10.894 6.309 13.122 1.00 92.19 82 GLY A O 1
ATOM 663 N N . GLU A 1 83 ? 12.644 5.384 12.066 1.00 89.44 83 GLU A N 1
ATOM 664 C CA . GLU A 1 83 ? 13.589 6.478 12.320 1.00 89.44 83 GLU A CA 1
ATOM 665 C C . GLU A 1 83 ? 13.445 7.661 11.351 1.00 89.44 83 GLU A C 1
ATOM 667 O O . GLU A 1 83 ? 14.092 8.692 11.542 1.00 89.44 83 GLU A O 1
ATOM 672 N N . GLN A 1 84 ? 12.622 7.546 10.302 1.00 90.31 84 GLN A N 1
ATOM 673 C CA . GLN A 1 84 ? 12.469 8.640 9.350 1.00 90.31 84 GLN A CA 1
ATOM 674 C C . GLN A 1 84 ? 11.756 9.834 9.992 1.00 90.31 84 GLN A C 1
ATOM 676 O O . GLN A 1 84 ? 10.649 9.676 10.517 1.00 90.31 84 GLN A O 1
ATOM 681 N N . PRO A 1 85 ? 12.327 11.048 9.899 1.00 91.00 85 PRO A N 1
ATOM 682 C CA . PRO A 1 85 ? 11.667 12.237 10.405 1.00 91.00 85 PRO A CA 1
ATOM 683 C C . PRO A 1 85 ? 10.397 12.512 9.593 1.00 91.00 85 PRO A C 1
ATOM 685 O O . PRO A 1 85 ? 10.433 12.646 8.369 1.00 91.00 85 PRO A O 1
ATOM 688 N N . PHE A 1 86 ? 9.270 12.631 10.287 1.00 94.12 86 PHE A N 1
ATOM 689 C CA . PHE A 1 86 ? 7.988 13.003 9.699 1.00 94.12 86 PHE A CA 1
ATOM 690 C C . PHE A 1 86 ? 7.386 14.205 10.430 1.00 94.12 86 PHE A C 1
ATOM 692 O O . PHE A 1 86 ? 7.711 14.486 11.585 1.00 94.12 86 PHE A O 1
ATOM 699 N N . SER A 1 87 ? 6.486 14.914 9.757 1.00 93.31 87 SER A N 1
ATOM 700 C CA . SER A 1 87 ? 5.692 15.996 10.335 1.00 93.31 87 SER A CA 1
ATOM 701 C C . SER A 1 87 ? 4.205 15.651 10.330 1.00 93.31 87 SER A C 1
ATOM 703 O O . SER A 1 87 ? 3.716 14.862 9.515 1.00 93.31 87 SER A O 1
ATOM 705 N N . VAL A 1 88 ? 3.476 16.240 11.279 1.00 94.62 88 VAL A N 1
ATOM 706 C CA . VAL A 1 88 ? 2.015 16.171 11.336 1.00 94.62 88 VAL A CA 1
ATOM 707 C C . VAL A 1 88 ? 1.472 17.264 10.428 1.00 94.62 88 VAL A C 1
ATOM 709 O O . VAL A 1 88 ? 1.523 18.441 10.770 1.00 94.62 88 VAL A O 1
ATOM 712 N N . ASP A 1 89 ? 0.976 16.873 9.262 1.00 91.69 89 ASP A N 1
ATOM 713 C CA . ASP A 1 89 ? 0.392 17.811 8.306 1.00 91.69 89 ASP A CA 1
ATOM 714 C C . ASP A 1 89 ? -1.073 18.127 8.646 1.00 91.69 89 ASP A C 1
ATOM 716 O O . ASP A 1 89 ? -1.530 19.260 8.508 1.00 91.69 89 ASP A O 1
ATOM 720 N N . TYR A 1 90 ? -1.807 17.129 9.142 1.00 92.81 90 TYR A N 1
ATOM 721 C CA . TYR A 1 90 ? -3.177 17.306 9.606 1.00 92.81 90 TYR A CA 1
ATOM 722 C C . TYR A 1 90 ? -3.461 16.442 10.833 1.00 92.81 90 TYR A C 1
ATOM 724 O O . TYR A 1 90 ? -3.085 15.272 10.872 1.00 92.81 90 TYR A O 1
ATOM 732 N N . SER A 1 91 ? -4.174 16.989 11.817 1.00 94.06 91 SER A N 1
ATOM 733 C CA . SER A 1 91 ? -4.638 16.244 12.987 1.00 94.06 91 SER A CA 1
ATOM 734 C C . SER A 1 91 ? -6.025 16.724 13.389 1.00 94.06 91 SER A C 1
ATOM 736 O O . SER A 1 91 ? -6.179 17.827 13.912 1.00 94.06 91 SER A O 1
ATOM 738 N N . GLY A 1 92 ? -7.033 15.894 13.130 1.00 90.94 92 GLY A N 1
ATOM 739 C CA . GLY A 1 92 ? -8.431 16.186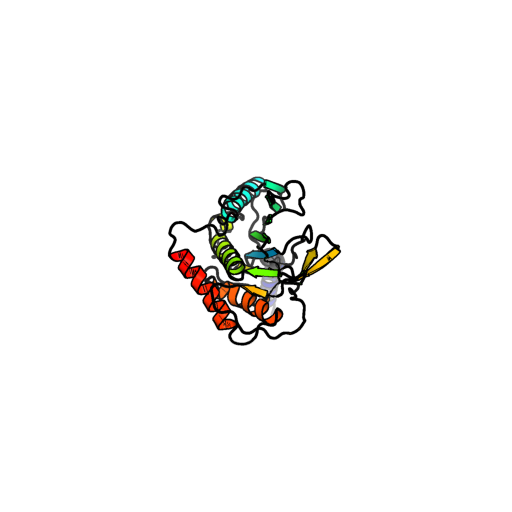 13.420 1.00 90.94 92 GLY A CA 1
ATOM 740 C C . GLY A 1 92 ? -9.200 14.949 13.871 1.00 90.94 92 GLY A C 1
ATOM 741 O O . GLY A 1 92 ? -8.704 13.823 13.844 1.00 90.94 92 GLY A O 1
ATOM 742 N N . SER A 1 93 ? -10.452 15.164 14.272 1.00 87.88 93 SER A N 1
ATOM 743 C CA . SER A 1 93 ? -11.349 14.107 14.766 1.00 87.88 93 SER A CA 1
ATOM 744 C C . SER A 1 93 ? -11.695 13.035 13.726 1.00 87.88 93 SER A C 1
ATOM 746 O O . SER A 1 93 ? -12.198 11.968 14.069 1.00 87.88 93 SER A O 1
ATOM 748 N N . GLU A 1 94 ? -11.462 13.321 12.451 1.00 88.19 94 GLU A N 1
ATOM 749 C CA . GLU A 1 94 ? -11.804 12.477 11.318 1.00 88.19 94 GLU A CA 1
ATOM 750 C C . GLU A 1 94 ? -10.597 11.793 10.678 1.00 88.19 94 GLU A C 1
ATOM 752 O O . GLU A 1 94 ? -10.797 10.817 9.955 1.00 88.19 94 GLU A O 1
ATOM 757 N N . MET A 1 95 ? -9.378 12.301 10.896 1.00 93.25 95 MET A N 1
ATOM 758 C CA . MET A 1 95 ? -8.144 11.775 10.310 1.00 93.25 95 MET A CA 1
ATOM 759 C C . MET A 1 95 ? -6.905 12.424 10.945 1.00 93.25 95 MET A C 1
ATOM 761 O O . MET A 1 95 ? -6.905 13.620 11.234 1.00 93.25 95 MET A O 1
ATOM 765 N N . CYS A 1 96 ? -5.816 11.665 11.032 1.00 95.81 96 CYS A N 1
ATOM 766 C CA . CYS A 1 96 ? -4.461 12.199 11.159 1.00 95.81 96 CYS A CA 1
ATOM 767 C C . CYS A 1 96 ? -3.683 11.935 9.862 1.00 95.81 96 CYS A C 1
ATOM 769 O O . CYS A 1 96 ? -3.723 10.821 9.333 1.00 95.81 96 CYS A O 1
ATOM 771 N N . ARG A 1 97 ? -2.987 12.951 9.343 1.00 95.00 97 ARG A N 1
ATOM 772 C CA . ARG A 1 97 ? -2.109 12.862 8.171 1.00 95.00 97 ARG A CA 1
ATOM 773 C C . ARG A 1 97 ? -0.687 13.214 8.568 1.00 95.00 97 ARG A C 1
ATOM 775 O O . ARG A 1 97 ? -0.423 14.304 9.073 1.00 95.00 97 ARG A O 1
ATOM 782 N N . PHE A 1 98 ? 0.214 12.295 8.269 1.00 95.12 98 PHE A N 1
ATOM 783 C CA . PHE A 1 98 ? 1.640 12.416 8.522 1.00 95.12 98 PHE A CA 1
ATOM 784 C C . PHE A 1 98 ? 2.384 12.398 7.192 1.00 95.12 98 PHE A C 1
ATOM 786 O O . PHE A 1 98 ? 2.018 11.635 6.291 1.00 95.12 98 PHE A O 1
ATOM 793 N N . ILE A 1 99 ? 3.415 13.226 7.066 1.00 93.25 99 ILE A N 1
ATOM 794 C CA . ILE A 1 99 ? 4.227 13.322 5.852 1.00 93.25 99 ILE A CA 1
ATOM 795 C C . ILE A 1 99 ? 5.707 13.170 6.188 1.00 93.25 99 ILE A C 1
ATOM 797 O O . ILE A 1 99 ? 6.202 13.770 7.138 1.00 93.25 99 ILE A O 1
ATOM 801 N N . VAL A 1 100 ? 6.421 12.391 5.382 1.00 92.19 100 VAL A N 1
ATOM 802 C CA . VAL A 1 100 ? 7.886 12.425 5.342 1.00 92.19 100 VAL A CA 1
ATOM 803 C C . VAL A 1 100 ? 8.262 13.383 4.224 1.00 92.19 100 VAL A C 1
ATOM 805 O O . VAL A 1 100 ? 7.916 13.150 3.065 1.00 92.19 100 VAL A O 1
ATOM 808 N N . VAL A 1 101 ? 8.913 14.487 4.571 1.00 85.81 101 VAL A N 1
ATOM 809 C CA . VAL A 1 101 ? 9.286 15.532 3.612 1.00 85.81 101 VAL A CA 1
ATOM 810 C C . VAL A 1 101 ? 10.512 15.082 2.820 1.00 85.81 101 VAL A C 1
ATOM 812 O O . VAL A 1 101 ? 11.459 14.561 3.401 1.00 85.81 101 VAL A O 1
ATOM 815 N N . ASP A 1 102 ? 10.505 15.290 1.502 1.00 79.00 102 ASP A N 1
ATOM 816 C CA . ASP A 1 102 ? 11.702 15.101 0.683 1.00 79.00 102 ASP A CA 1
ATOM 817 C C . ASP A 1 102 ? 12.766 16.147 1.065 1.00 79.00 102 ASP A C 1
ATOM 819 O O . ASP A 1 102 ? 12.527 17.346 0.865 1.00 79.00 102 ASP A O 1
ATOM 823 N N . PRO A 1 103 ? 13.945 15.744 1.580 1.00 71.81 103 PRO A N 1
ATOM 824 C CA . PRO A 1 103 ? 15.007 16.686 1.928 1.00 71.81 103 PRO A CA 1
ATOM 825 C C . PRO A 1 103 ? 15.461 17.524 0.729 1.00 71.81 103 PRO A C 1
ATOM 827 O O . PRO A 1 103 ? 15.874 18.671 0.899 1.00 71.81 103 PRO A O 1
ATOM 830 N N . ALA A 1 104 ? 15.355 16.979 -0.489 1.00 71.75 104 ALA A N 1
ATOM 831 C CA . ALA A 1 104 ? 15.705 17.690 -1.712 1.00 71.75 104 ALA A CA 1
ATOM 832 C C . ALA A 1 104 ? 14.656 18.745 -2.109 1.00 71.75 104 ALA A C 1
ATOM 834 O O . ALA A 1 104 ? 14.941 19.616 -2.934 1.00 71.75 104 ALA A O 1
ATOM 835 N N . ARG A 1 105 ? 13.433 18.675 -1.562 1.00 65.56 105 ARG A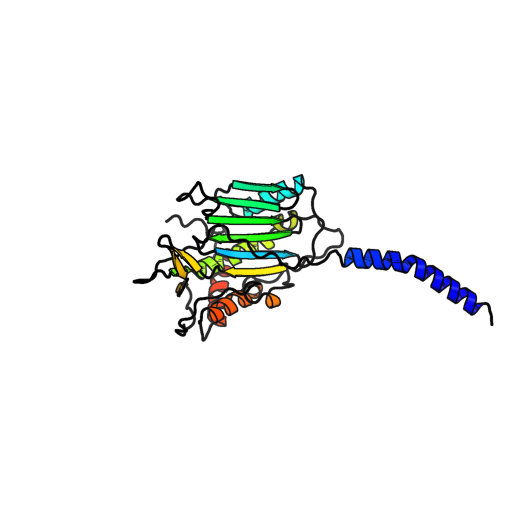 N 1
ATOM 836 C CA . ARG A 1 105 ? 12.300 19.552 -1.910 1.00 65.56 105 ARG A CA 1
ATOM 837 C C . ARG A 1 105 ? 11.428 19.873 -0.680 1.00 65.56 105 ARG A C 1
ATOM 839 O O . ARG A 1 105 ? 10.252 19.514 -0.642 1.00 65.56 105 ARG A O 1
ATOM 846 N N . PRO A 1 106 ? 11.960 20.610 0.311 1.00 60.34 106 PRO A N 1
ATOM 847 C CA . PRO A 1 106 ? 11.357 20.708 1.641 1.00 60.34 106 PRO A CA 1
ATOM 848 C C . PRO A 1 106 ? 10.068 21.543 1.734 1.00 60.34 106 PRO A C 1
ATOM 850 O O . PRO A 1 106 ? 9.359 21.467 2.733 1.00 60.34 106 PRO A O 1
ATOM 853 N N . THR A 1 107 ? 9.756 22.369 0.731 1.00 57.12 107 THR A N 1
ATOM 854 C CA . THR A 1 107 ? 8.711 23.409 0.822 1.00 57.12 107 THR A CA 1
ATOM 855 C C . THR A 1 107 ? 7.390 23.067 0.136 1.00 57.12 107 THR A C 1
ATOM 857 O O . THR A 1 107 ? 6.460 23.870 0.181 1.00 57.12 107 THR A O 1
ATOM 860 N N . SER A 1 108 ? 7.267 21.901 -0.501 1.00 59.22 108 SER A N 1
ATOM 861 C CA . SER A 1 108 ? 6.061 21.535 -1.246 1.00 59.22 108 SER A CA 1
ATOM 862 C C . SER A 1 108 ? 5.396 20.299 -0.653 1.00 59.22 108 SER A C 1
ATOM 864 O O . SER A 1 108 ? 6.011 19.242 -0.574 1.00 59.22 108 SER A O 1
ATOM 866 N N . LEU A 1 109 ? 4.106 20.388 -0.311 1.00 54.69 109 LEU A N 1
ATOM 867 C CA . LEU A 1 109 ? 3.298 19.205 0.029 1.00 54.69 109 LEU A CA 1
ATOM 868 C C . LEU A 1 109 ? 3.247 18.193 -1.127 1.00 54.69 109 LEU A C 1
ATOM 870 O O . LEU A 1 109 ? 3.191 16.988 -0.894 1.00 54.69 109 LEU A O 1
ATOM 874 N N . ALA A 1 110 ? 3.361 18.673 -2.372 1.00 59.22 110 ALA A N 1
ATOM 875 C CA . ALA A 1 110 ? 3.516 17.837 -3.565 1.00 59.22 110 ALA A CA 1
ATOM 876 C C . ALA A 1 110 ? 4.873 17.102 -3.628 1.00 59.22 110 ALA A C 1
ATOM 878 O O . ALA A 1 110 ? 5.085 16.273 -4.512 1.00 59.22 110 ALA A O 1
ATOM 879 N N . ALA A 1 111 ? 5.785 17.395 -2.700 1.00 63.38 111 ALA A N 1
ATOM 880 C CA . ALA A 1 111 ? 7.093 16.774 -2.567 1.00 63.38 111 ALA A CA 1
ATOM 881 C C . ALA A 1 111 ? 7.230 15.915 -1.298 1.00 63.38 111 ALA A C 1
ATOM 883 O O . ALA A 1 111 ? 8.340 15.572 -0.917 1.00 63.38 111 ALA A O 1
ATOM 884 N N . ALA A 1 112 ? 6.136 15.531 -0.629 1.00 74.12 112 ALA A N 1
ATOM 885 C CA . ALA A 1 112 ? 6.239 14.514 0.418 1.00 74.12 112 ALA A CA 1
ATOM 886 C C . ALA A 1 112 ? 6.748 13.191 -0.188 1.00 74.12 112 ALA A C 1
ATOM 888 O O . ALA A 1 112 ? 6.123 12.669 -1.114 1.00 74.12 112 ALA A O 1
ATOM 889 N N . ASN A 1 113 ? 7.842 12.637 0.341 1.00 84.81 113 ASN A N 1
ATOM 890 C CA . ASN A 1 113 ? 8.358 11.318 -0.037 1.00 84.81 113 ASN A CA 1
ATOM 891 C C . ASN A 1 113 ? 7.337 10.230 0.296 1.00 84.81 113 ASN A C 1
ATOM 893 O O . ASN A 1 113 ? 7.015 9.389 -0.544 1.00 84.81 113 ASN A O 1
ATOM 897 N N . HIS A 1 114 ? 6.784 10.293 1.506 1.00 91.75 114 HIS A N 1
ATOM 898 C CA . HIS A 1 114 ? 5.803 9.335 1.997 1.00 91.75 114 HIS A CA 1
ATOM 899 C C . HIS A 1 114 ? 4.663 10.067 2.697 1.00 91.75 114 HIS A C 1
ATOM 901 O O . HIS A 1 114 ? 4.833 11.158 3.247 1.00 91.75 114 HIS A O 1
ATOM 907 N N . THR A 1 115 ? 3.477 9.475 2.671 1.00 93.06 115 THR A N 1
ATOM 908 C CA . THR A 1 115 ? 2.298 10.027 3.333 1.00 93.06 115 THR A CA 1
ATOM 909 C C . THR A 1 115 ? 1.526 8.901 3.999 1.00 93.06 115 THR A C 1
ATOM 911 O O . THR A 1 115 ? 1.286 7.866 3.383 1.00 93.06 115 THR A O 1
ATOM 914 N N . LEU A 1 116 ? 1.131 9.096 5.252 1.00 95.44 116 LEU A N 1
ATOM 915 C CA . LEU A 1 116 ? 0.323 8.152 6.015 1.00 95.44 116 LEU A CA 1
ATOM 916 C C . LEU A 1 116 ? -0.955 8.844 6.466 1.00 95.44 116 LEU A C 1
ATOM 918 O O . LEU A 1 116 ? -0.902 9.865 7.152 1.00 95.44 116 LEU A O 1
ATOM 922 N N . HIS A 1 117 ? -2.102 8.287 6.091 1.00 94.62 117 HIS A N 1
ATOM 923 C CA . HIS A 1 117 ? -3.402 8.706 6.601 1.00 94.62 117 HIS A CA 1
ATOM 924 C C . HIS A 1 117 ? -3.912 7.639 7.562 1.00 94.62 117 HIS A C 1
ATOM 926 O O . HIS A 1 117 ? -4.045 6.473 7.186 1.00 94.62 117 HIS A O 1
ATOM 932 N N . VAL A 1 118 ? -4.237 8.051 8.780 1.00 94.81 118 VAL A N 1
ATOM 933 C CA . VAL A 1 118 ? -4.859 7.203 9.796 1.00 94.81 118 VAL A CA 1
ATOM 934 C C . VAL A 1 118 ? -6.253 7.745 10.058 1.00 94.81 118 VAL A C 1
ATOM 936 O O . VAL A 1 118 ? -6.426 8.947 10.254 1.00 94.81 118 VAL A O 1
ATOM 939 N N . TYR A 1 119 ? -7.250 6.868 10.058 1.00 92.75 119 TYR A N 1
ATOM 940 C CA . TYR A 1 119 ? -8.642 7.224 10.305 1.00 92.75 119 TYR A CA 1
ATOM 941 C C . TYR A 1 119 ? -9.157 6.554 11.589 1.00 92.75 119 TYR A C 1
ATOM 943 O O . TYR A 1 119 ? -8.805 5.402 11.852 1.00 92.75 119 TYR A O 1
ATOM 951 N N . PRO A 1 120 ? -10.070 7.201 12.342 1.00 88.94 120 PRO A N 1
ATOM 952 C CA . PRO A 1 120 ? -10.649 6.650 13.579 1.00 88.94 120 PRO A CA 1
ATOM 953 C C . PRO A 1 120 ? -11.395 5.318 13.404 1.00 88.94 120 PRO A C 1
ATOM 955 O O . PRO A 1 120 ? -11.699 4.622 14.369 1.00 88.94 120 PRO A O 1
ATOM 958 N N . GLU A 1 121 ? -11.719 4.975 12.159 1.00 85.06 121 GLU A N 1
ATOM 959 C CA . GLU A 1 121 ? -12.383 3.734 11.755 1.00 85.06 121 GLU A CA 1
ATOM 960 C C . GLU A 1 121 ? -11.405 2.543 11.666 1.00 85.06 121 GLU A C 1
ATOM 962 O O . GLU A 1 121 ? -11.787 1.469 11.209 1.00 85.06 121 GLU A O 1
ATOM 967 N N . GLY A 1 122 ? -10.126 2.724 12.005 1.00 87.19 122 GLY A N 1
ATOM 968 C CA . GLY A 1 122 ? -9.090 1.712 11.786 1.00 87.19 122 GLY A CA 1
ATOM 969 C C . GLY A 1 122 ? -8.663 1.561 10.321 1.00 87.19 122 GLY A C 1
ATOM 970 O O . GLY A 1 122 ? -7.998 0.589 9.978 1.00 87.19 122 GLY A O 1
ATOM 971 N N . TYR A 1 123 ? -9.056 2.497 9.451 1.00 91.00 123 TYR A N 1
ATOM 972 C CA . TYR A 1 123 ? -8.545 2.570 8.084 1.00 91.00 123 TYR A CA 1
ATOM 973 C C . TYR A 1 123 ? -7.193 3.280 8.087 1.00 91.00 123 TYR A C 1
ATOM 975 O O . TYR A 1 123 ? -7.056 4.373 8.643 1.00 91.00 123 TYR A O 1
ATOM 983 N N . LEU A 1 124 ? -6.214 2.662 7.444 1.00 93.62 124 LEU A N 1
ATOM 984 C CA . LEU A 1 124 ? -4.891 3.211 7.219 1.00 93.62 124 LEU A CA 1
ATOM 985 C C . LEU A 1 124 ? -4.615 3.221 5.720 1.00 93.62 124 LEU A C 1
ATOM 987 O O . LEU A 1 124 ? -4.860 2.230 5.035 1.00 93.62 124 LEU A O 1
ATOM 991 N N . LEU A 1 125 ? -4.091 4.338 5.223 1.00 94.69 125 LEU A N 1
ATOM 992 C CA . LEU A 1 125 ? -3.627 4.489 3.849 1.00 94.69 125 LEU A CA 1
ATOM 993 C C . LEU A 1 125 ? -2.191 5.004 3.864 1.00 94.69 125 LEU A C 1
ATOM 995 O O . LEU A 1 125 ? -1.941 6.148 4.240 1.00 94.69 125 LEU A O 1
ATOM 999 N N . LEU A 1 126 ? -1.267 4.157 3.431 1.00 95.62 126 LEU A N 1
ATOM 1000 C CA . LEU A 1 126 ? 0.125 4.505 3.203 1.00 95.62 126 LEU A CA 1
ATOM 1001 C C . LEU A 1 126 ? 0.323 4.804 1.717 1.00 95.62 126 LEU A C 1
ATOM 1003 O O . LEU A 1 126 ? -0.030 3.993 0.867 1.00 95.62 126 LEU A O 1
ATOM 1007 N N . GLN A 1 127 ? 0.911 5.951 1.403 1.00 94.25 127 GLN A N 1
ATOM 1008 C CA . GLN A 1 127 ? 1.438 6.285 0.086 1.00 94.25 127 GLN A CA 1
ATOM 1009 C C . GLN A 1 127 ? 2.959 6.367 0.187 1.00 94.25 127 GLN A C 1
ATOM 1011 O O . GLN A 1 127 ? 3.502 7.271 0.822 1.00 94.25 127 GLN A O 1
ATOM 1016 N N . TRP A 1 128 ? 3.639 5.424 -0.447 1.00 94.38 128 TRP A N 1
ATOM 1017 C CA . TRP A 1 128 ? 5.082 5.284 -0.437 1.00 94.38 128 TRP A CA 1
ATOM 1018 C C . TRP A 1 128 ? 5.685 5.741 -1.763 1.00 94.38 128 TRP A C 1
ATOM 1020 O O . TRP A 1 128 ? 5.435 5.116 -2.793 1.00 94.38 128 TRP A O 1
ATOM 1030 N N . GLY A 1 129 ? 6.470 6.819 -1.763 1.00 92.69 129 GLY A N 1
ATOM 1031 C CA . GLY A 1 129 ? 7.269 7.205 -2.922 1.00 92.69 129 GLY A CA 1
ATOM 1032 C C . GLY A 1 129 ? 8.356 6.174 -3.207 1.00 92.69 129 GLY A C 1
ATOM 1033 O O . GLY A 1 129 ? 9.200 5.933 -2.351 1.00 92.69 129 GLY A O 1
ATOM 1034 N N . LEU A 1 130 ? 8.323 5.585 -4.400 1.00 92.44 130 LEU A N 1
ATOM 1035 C CA . LEU A 1 130 ? 9.281 4.570 -4.835 1.00 92.44 130 LEU A CA 1
ATOM 1036 C C . LEU A 1 130 ? 10.537 5.198 -5.431 1.00 92.44 130 LEU A C 1
ATOM 1038 O O . LEU A 1 130 ? 10.493 6.304 -5.986 1.00 92.44 130 LEU A O 1
ATOM 1042 N N . HIS A 1 131 ? 11.634 4.450 -5.369 1.00 90.62 131 HIS A N 1
ATOM 1043 C CA . HIS A 1 131 ? 12.846 4.773 -6.100 1.00 90.62 131 HIS A CA 1
ATOM 1044 C C . HIS A 1 131 ? 12.679 4.424 -7.579 1.00 90.62 131 HIS A C 1
ATOM 1046 O O . HIS A 1 131 ? 12.113 3.395 -7.948 1.00 90.62 131 HIS A O 1
ATOM 1052 N N . THR A 1 132 ? 13.191 5.305 -8.433 1.00 90.56 132 THR A N 1
ATOM 1053 C CA . THR A 1 132 ? 13.083 5.187 -9.888 1.00 90.56 132 THR A CA 1
ATOM 1054 C C . THR A 1 132 ? 14.467 5.248 -10.503 1.00 90.56 132 THR A C 1
ATOM 1056 O O . THR A 1 132 ? 15.232 6.160 -10.178 1.00 90.56 132 THR A O 1
ATOM 1059 N N . LEU A 1 133 ? 14.768 4.343 -11.427 1.00 89.25 133 LEU A N 1
ATOM 1060 C CA . LEU A 1 133 ? 15.971 4.419 -12.255 1.00 89.25 133 LEU A CA 1
ATOM 1061 C C . LEU A 1 133 ? 15.571 4.838 -13.676 1.00 89.25 133 LEU A C 1
ATOM 1063 O O . LEU A 1 133 ? 14.648 4.246 -14.229 1.00 89.25 133 LEU A O 1
ATOM 1067 N N . PRO A 1 134 ? 16.199 5.863 -14.276 1.00 88.75 134 PRO A N 1
ATOM 1068 C CA . PRO A 1 134 ? 15.856 6.278 -15.632 1.00 88.75 134 PRO A CA 1
ATOM 1069 C C . PRO A 1 134 ? 16.226 5.182 -16.637 1.00 88.75 134 PRO A C 1
ATOM 1071 O O . PRO A 1 134 ? 17.302 4.587 -16.541 1.00 88.75 134 PRO A O 1
ATOM 1074 N N . LEU A 1 135 ? 15.359 4.941 -17.621 1.00 86.94 135 LEU A N 1
ATOM 1075 C CA . LEU A 1 135 ? 15.665 4.038 -18.727 1.00 86.94 135 LEU A CA 1
ATOM 1076 C C . LEU A 1 135 ? 16.442 4.775 -19.831 1.00 86.94 135 LEU A C 1
ATOM 1078 O O . LEU A 1 135 ? 16.112 5.924 -20.140 1.00 86.94 135 LEU A O 1
ATOM 1082 N N . PRO A 1 136 ? 17.459 4.141 -20.452 1.00 87.31 136 PRO A N 1
ATOM 1083 C CA . PRO A 1 136 ? 18.253 4.775 -21.499 1.00 87.31 136 PRO A CA 1
ATOM 1084 C C . PRO A 1 136 ? 17.380 5.306 -22.635 1.00 87.31 136 PRO A C 1
ATOM 1086 O O . PRO A 1 136 ? 16.458 4.627 -23.076 1.00 87.31 136 PRO A O 1
ATOM 1089 N N . GLU A 1 137 ? 17.695 6.512 -23.112 1.00 83.62 137 GLU A N 1
ATOM 1090 C CA . GLU A 1 137 ? 17.092 7.107 -24.317 1.00 83.62 137 GLU A CA 1
ATOM 1091 C C . GLU A 1 137 ? 15.560 7.312 -24.254 1.00 83.62 137 GLU A C 1
ATOM 1093 O O . GLU A 1 137 ? 14.927 7.576 -25.275 1.00 83.62 137 GLU A O 1
ATOM 1098 N N . THR A 1 138 ? 14.948 7.256 -23.063 1.00 84.38 138 THR A N 1
ATOM 1099 C CA . THR A 1 138 ? 13.508 7.495 -22.860 1.00 84.38 138 THR A CA 1
ATOM 1100 C C . THR A 1 138 ? 13.243 8.405 -21.654 1.00 84.38 138 THR A C 1
ATOM 1102 O O . THR A 1 138 ? 14.138 8.691 -20.862 1.00 84.38 138 THR A O 1
ATOM 1105 N N . LEU A 1 139 ? 12.000 8.880 -21.511 1.00 85.62 139 LEU A N 1
ATOM 1106 C CA . LEU A 1 139 ? 11.521 9.535 -20.282 1.00 85.62 139 LEU A CA 1
ATOM 1107 C C . LEU A 1 139 ? 11.007 8.527 -19.242 1.00 85.62 139 LEU A C 1
ATOM 1109 O O . LEU A 1 139 ? 10.626 8.926 -18.144 1.00 85.62 139 LEU A O 1
ATOM 1113 N N . ASP A 1 140 ? 10.954 7.247 -19.603 1.00 89.38 140 ASP A N 1
ATOM 1114 C CA . ASP A 1 140 ? 10.383 6.194 -18.783 1.00 89.38 140 ASP A CA 1
ATOM 1115 C C . ASP A 1 140 ? 11.384 5.706 -17.728 1.00 89.38 140 ASP A C 1
ATOM 1117 O O . ASP A 1 140 ? 12.589 5.974 -17.787 1.00 89.38 140 ASP A O 1
ATOM 1121 N N . VAL A 1 141 ? 10.870 4.998 -16.725 1.00 91.69 141 VAL A N 1
ATOM 1122 C CA . VAL A 1 141 ? 11.664 4.558 -15.576 1.00 91.69 141 VAL A CA 1
ATOM 1123 C C . VAL A 1 141 ? 11.502 3.073 -15.283 1.00 91.69 141 VAL A C 1
ATOM 1125 O O . VAL A 1 141 ? 10.516 2.431 -15.650 1.00 91.69 141 VAL A O 1
ATOM 1128 N N . GLU A 1 142 ? 12.472 2.549 -14.557 1.00 93.31 142 GLU A N 1
ATOM 1129 C CA . GLU A 1 142 ? 12.423 1.266 -13.880 1.00 93.31 142 GLU A CA 1
ATOM 1130 C C . GLU A 1 142 ? 12.071 1.459 -12.400 1.00 93.31 142 GLU A C 1
ATOM 1132 O O . GLU A 1 142 ? 12.572 2.385 -11.753 1.00 93.31 142 GLU A O 1
ATOM 1137 N N . LEU A 1 143 ? 11.239 0.564 -11.860 1.00 95.00 143 LEU A N 1
ATOM 1138 C CA . LEU A 1 143 ? 10.940 0.472 -10.427 1.00 95.00 143 LEU A CA 1
ATOM 1139 C C . LEU A 1 143 ? 11.515 -0.815 -9.825 1.00 95.00 143 LEU A C 1
ATOM 1141 O O . LEU A 1 143 ? 11.707 -1.812 -10.516 1.00 95.00 143 LEU A O 1
ATOM 1145 N N . SER A 1 144 ? 11.732 -0.833 -8.513 1.00 95.56 144 SER A N 1
ATOM 1146 C CA . SER A 1 144 ? 12.188 -2.034 -7.806 1.00 95.56 144 SER A CA 1
ATOM 1147 C C . SER A 1 144 ? 11.010 -2.854 -7.272 1.00 95.56 144 SER A C 1
ATOM 1149 O O . SER A 1 144 ? 10.269 -2.399 -6.398 1.00 95.56 144 SER A O 1
ATOM 1151 N N . LEU A 1 145 ? 10.857 -4.098 -7.737 1.00 96.06 145 LEU A N 1
ATOM 1152 C CA . LEU A 1 145 ? 9.895 -5.046 -7.161 1.00 96.06 145 LEU A CA 1
ATOM 1153 C C . LEU A 1 145 ? 10.258 -5.398 -5.714 1.00 96.06 145 LEU A C 1
ATOM 1155 O O . LEU A 1 145 ? 9.369 -5.587 -4.886 1.00 96.06 145 LEU A O 1
ATOM 1159 N N . ASP A 1 146 ? 11.550 -5.456 -5.394 1.00 95.75 146 ASP A N 1
ATOM 1160 C CA . ASP A 1 146 ? 12.014 -5.769 -4.042 1.00 95.75 146 ASP A CA 1
ATOM 1161 C C . ASP A 1 146 ? 11.621 -4.661 -3.052 1.00 95.75 146 ASP A C 1
ATOM 1163 O O . ASP A 1 146 ? 11.225 -4.958 -1.927 1.00 95.75 146 ASP A O 1
ATOM 1167 N N . GLU A 1 147 ? 11.669 -3.393 -3.479 1.00 95.50 147 GLU A N 1
ATOM 1168 C CA . GLU A 1 147 ? 11.179 -2.263 -2.678 1.00 95.50 147 GLU A CA 1
ATOM 1169 C C . GLU A 1 147 ? 9.664 -2.355 -2.467 1.00 95.50 147 GLU A C 1
ATOM 1171 O O . GLU A 1 147 ? 9.191 -2.22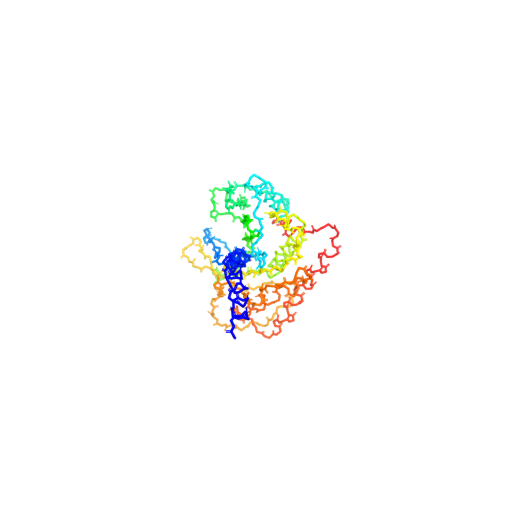0 -1.339 1.00 95.50 147 GLU A O 1
ATOM 1176 N N . ILE A 1 148 ? 8.901 -2.645 -3.528 1.00 97.50 148 ILE A N 1
ATOM 1177 C CA . ILE A 1 148 ? 7.446 -2.831 -3.438 1.00 97.50 148 ILE A CA 1
ATOM 1178 C C . ILE A 1 148 ? 7.112 -3.928 -2.420 1.00 97.50 148 ILE A C 1
ATOM 1180 O O . ILE A 1 148 ? 6.290 -3.719 -1.526 1.00 97.50 148 ILE A O 1
ATOM 1184 N N . VAL A 1 149 ? 7.769 -5.086 -2.521 1.00 97.62 149 VAL A N 1
ATOM 1185 C CA . VAL A 1 149 ? 7.577 -6.210 -1.597 1.00 97.62 149 VAL A CA 1
ATOM 1186 C C . VAL A 1 149 ? 7.965 -5.832 -0.167 1.00 97.62 149 VAL A C 1
ATOM 1188 O O . VAL A 1 149 ? 7.234 -6.184 0.759 1.00 97.62 149 VAL A O 1
ATOM 1191 N N . ALA A 1 150 ? 9.054 -5.085 0.024 1.00 96.00 150 ALA A N 1
ATOM 1192 C CA . ALA A 1 150 ? 9.481 -4.637 1.345 1.00 96.00 150 ALA A CA 1
ATOM 1193 C C . ALA A 1 150 ? 8.450 -3.718 2.015 1.00 96.00 150 ALA A C 1
ATOM 1195 O O . ALA A 1 150 ? 8.116 -3.908 3.185 1.00 96.00 150 ALA A O 1
ATOM 1196 N N . VAL A 1 151 ? 7.876 -2.770 1.269 1.00 96.62 151 VAL A N 1
ATOM 1197 C CA . VAL A 1 151 ? 6.820 -1.884 1.786 1.00 96.62 151 VAL A CA 1
ATOM 1198 C C . VAL A 1 151 ? 5.557 -2.673 2.144 1.00 96.62 151 VAL A C 1
ATOM 1200 O O . VAL A 1 151 ? 4.954 -2.430 3.191 1.00 96.62 151 VAL A O 1
ATOM 1203 N N . LEU A 1 152 ? 5.161 -3.638 1.306 1.00 97.81 152 LEU A N 1
ATOM 1204 C CA . LEU A 1 152 ? 4.007 -4.502 1.575 1.00 97.81 152 LEU A CA 1
ATOM 1205 C C . LEU A 1 152 ? 4.222 -5.362 2.826 1.00 97.81 152 LEU A C 1
ATOM 1207 O O . LEU A 1 152 ? 3.350 -5.416 3.694 1.00 97.81 152 LEU A O 1
ATOM 1211 N N . GLY A 1 153 ? 5.388 -5.999 2.943 1.00 97.00 153 GLY A N 1
ATOM 1212 C CA . GLY A 1 153 ? 5.756 -6.796 4.109 1.00 97.00 153 GLY A CA 1
ATOM 1213 C C . GLY A 1 153 ? 5.799 -5.966 5.392 1.00 97.00 153 GLY A C 1
ATOM 1214 O O . GLY A 1 153 ? 5.248 -6.389 6.408 1.00 97.00 153 GLY A O 1
ATOM 1215 N N . HIS A 1 154 ? 6.365 -4.758 5.331 1.00 95.56 154 HIS A N 1
ATOM 1216 C CA . HIS A 1 154 ? 6.372 -3.819 6.454 1.00 95.56 154 HIS A CA 1
ATOM 1217 C C . HIS A 1 154 ? 4.956 -3.465 6.906 1.00 95.56 154 HIS A C 1
ATOM 1219 O O . HIS A 1 154 ? 4.634 -3.587 8.087 1.00 95.56 154 HIS A O 1
ATOM 1225 N N . LEU A 1 155 ? 4.066 -3.093 5.980 1.00 96.50 155 LEU A N 1
ATOM 1226 C CA . LEU A 1 155 ? 2.706 -2.730 6.370 1.00 96.50 155 LEU A CA 1
ATOM 1227 C C . LEU A 1 155 ? 1.887 -3.932 6.860 1.00 96.50 155 LEU A C 1
ATOM 1229 O O . LEU A 1 155 ? 1.047 -3.773 7.747 1.00 96.50 155 LEU A O 1
ATOM 1233 N N . HIS A 1 156 ? 2.142 -5.134 6.337 1.00 97.00 156 HIS A N 1
ATOM 1234 C CA . HIS A 1 156 ? 1.580 -6.362 6.902 1.00 97.00 156 HIS A CA 1
ATOM 1235 C C . HIS A 1 156 ? 2.003 -6.543 8.352 1.00 97.00 156 HIS A C 1
ATOM 1237 O O . HIS A 1 156 ? 1.128 -6.696 9.200 1.00 97.00 156 HIS A O 1
ATOM 1243 N N . TRP A 1 157 ? 3.289 -6.408 8.667 1.00 95.75 157 TRP A N 1
ATOM 1244 C CA . TRP A 1 157 ? 3.755 -6.459 10.050 1.00 95.75 157 TRP A CA 1
ATOM 1245 C C . TRP A 1 157 ? 3.093 -5.386 10.931 1.00 95.75 157 TRP A C 1
ATOM 1247 O O . TRP A 1 157 ? 2.551 -5.718 11.986 1.00 95.75 157 TRP A O 1
ATOM 1257 N N . VAL A 1 158 ? 3.027 -4.131 10.465 1.00 95.31 158 VAL A N 1
ATOM 1258 C CA . VAL A 1 158 ? 2.347 -3.034 11.179 1.00 95.31 158 VAL A CA 1
ATOM 1259 C C . VAL A 1 158 ? 0.885 -3.370 11.478 1.00 95.31 158 VAL A C 1
ATOM 1261 O O . VAL A 1 158 ? 0.424 -3.147 12.593 1.00 95.31 158 VAL A O 1
ATOM 1264 N N . ALA A 1 159 ? 0.145 -3.925 10.515 1.00 94.31 159 ALA A N 1
ATOM 1265 C CA . ALA A 1 159 ? -1.269 -4.260 10.697 1.00 94.31 159 ALA A CA 1
ATOM 1266 C C . ALA A 1 159 ? -1.511 -5.374 11.732 1.00 94.31 159 ALA A C 1
ATOM 1268 O O . ALA A 1 159 ? -2.627 -5.501 12.239 1.00 94.31 159 ALA A O 1
ATOM 1269 N N . HIS A 1 160 ? -0.481 -6.163 12.051 1.00 92.94 160 HIS A N 1
ATOM 1270 C CA . HIS A 1 160 ? -0.515 -7.201 13.084 1.00 92.94 160 HIS A CA 1
ATOM 1271 C C . HIS A 1 160 ? 0.059 -6.720 14.429 1.00 92.94 160 HIS A C 1
ATOM 1273 O O . HIS A 1 160 ? -0.026 -7.445 15.425 1.00 92.94 160 HIS A O 1
ATOM 1279 N N . ASP A 1 161 ? 0.620 -5.509 14.488 1.00 94.19 161 ASP A N 1
ATOM 1280 C CA . ASP A 1 161 ? 1.142 -4.915 15.715 1.00 94.19 161 ASP A CA 1
ATOM 1281 C C . ASP A 1 161 ? -0.008 -4.433 16.629 1.00 94.19 161 ASP A C 1
ATOM 1283 O O . ASP A 1 161 ? -0.994 -3.852 16.153 1.00 94.19 161 ASP A O 1
ATOM 1287 N N . PRO A 1 162 ? 0.095 -4.606 17.963 1.00 92.44 162 PRO A N 1
ATOM 1288 C CA . PRO A 1 162 ? -0.911 -4.118 18.906 1.00 92.44 162 PRO A CA 1
ATOM 1289 C C . PRO A 1 162 ? -1.242 -2.625 18.779 1.00 92.44 162 PRO A C 1
ATOM 1291 O O . PRO A 1 162 ? -2.366 -2.234 19.097 1.00 92.44 162 PRO A O 1
ATOM 1294 N N . ARG A 1 163 ? -0.309 -1.790 18.301 1.00 94.12 163 ARG A N 1
ATOM 1295 C CA . ARG A 1 163 ? -0.531 -0.355 18.061 1.00 94.12 163 ARG A CA 1
ATOM 1296 C C . ARG A 1 163 ? -1.528 -0.098 16.939 1.00 94.12 163 ARG A C 1
ATOM 1298 O O . ARG A 1 163 ? -2.327 0.825 17.062 1.00 94.12 163 ARG A O 1
ATOM 1305 N N . PHE A 1 164 ? -1.565 -0.935 15.899 1.00 92.94 164 PHE A N 1
ATOM 1306 C CA . PHE A 1 164 ? -2.613 -0.842 14.881 1.00 92.94 164 PHE A CA 1
ATOM 1307 C C . PHE A 1 164 ? -3.984 -1.137 15.492 1.00 92.94 164 PHE A C 1
ATOM 1309 O O . PHE A 1 164 ? -4.928 -0.379 15.303 1.00 92.94 164 PHE A O 1
ATOM 1316 N N . ALA A 1 165 ? -4.086 -2.171 16.329 1.00 89.38 165 ALA A N 1
ATOM 1317 C CA . ALA A 1 165 ? -5.318 -2.455 17.060 1.00 89.38 165 ALA A CA 1
ATOM 1318 C C . ALA A 1 165 ? -5.658 -1.398 18.134 1.00 89.38 165 ALA A C 1
ATOM 1320 O O . ALA A 1 165 ? -6.780 -1.378 18.643 1.00 89.38 165 ALA A O 1
ATOM 1321 N N . ALA A 1 166 ? -4.719 -0.523 18.499 1.00 91.56 166 ALA A N 1
ATOM 1322 C CA . ALA A 1 166 ? -4.921 0.508 19.508 1.00 91.56 166 ALA A CA 1
ATOM 1323 C C . ALA A 1 166 ? -5.519 1.806 18.950 1.00 91.56 166 ALA A C 1
ATOM 1325 O O . ALA A 1 166 ? -5.973 2.609 19.751 1.00 91.56 166 ALA A O 1
ATOM 1326 N N . ILE A 1 167 ? -5.591 2.015 17.627 1.00 90.50 167 ILE A N 1
ATOM 1327 C CA . ILE A 1 167 ? -6.206 3.227 17.028 1.00 90.50 167 ILE A CA 1
ATOM 1328 C C . ILE A 1 167 ? -7.742 3.217 17.061 1.00 90.50 167 ILE A C 1
ATOM 1330 O O . ILE A 1 167 ? -8.395 4.150 16.594 1.00 90.50 167 ILE A O 1
ATOM 1334 N N . HIS A 1 168 ? -8.330 2.146 17.590 1.00 84.50 168 HIS A N 1
ATOM 1335 C CA . HIS A 1 168 ? -9.767 1.943 17.671 1.00 84.50 168 HIS A CA 1
ATOM 1336 C C . HIS A 1 168 ? -10.160 1.234 18.979 1.00 84.50 168 HIS A C 1
ATOM 1338 O O . HIS A 1 168 ? -9.399 0.438 19.532 1.00 84.50 168 HIS A O 1
ATOM 1344 N N . ALA A 1 169 ? -11.370 1.484 19.481 1.00 79.88 169 ALA A N 1
ATOM 1345 C CA . ALA A 1 169 ? -11.849 0.877 20.717 1.00 79.88 169 ALA A CA 1
ATOM 1346 C C . ALA A 1 169 ? -12.305 -0.575 20.499 1.00 79.88 169 ALA A C 1
ATOM 1348 O O . ALA A 1 169 ? -13.197 -0.864 19.692 1.00 79.88 169 ALA A O 1
ATOM 1349 N N . ARG A 1 170 ? -11.761 -1.489 21.310 1.00 74.56 170 ARG A N 1
ATOM 1350 C CA . ARG A 1 170 ? -12.148 -2.906 21.330 1.00 74.56 170 ARG A CA 1
ATOM 1351 C C . ARG A 1 170 ? -13.550 -3.087 21.917 1.00 74.56 170 ARG A C 1
ATOM 1353 O O . ARG A 1 170 ? -13.826 -2.654 23.038 1.00 74.56 170 ARG A O 1
ATOM 1360 N N . ARG A 1 171 ? -14.443 -3.807 21.226 1.00 69.81 171 ARG A N 1
ATOM 1361 C CA . ARG A 1 171 ? -15.695 -4.279 21.846 1.00 69.81 171 ARG A CA 1
ATOM 1362 C C . ARG A 1 171 ? -15.406 -5.548 22.656 1.00 69.81 171 ARG A C 1
ATOM 1364 O O . ARG A 1 171 ? -14.688 -6.434 22.204 1.00 69.81 171 ARG A O 1
ATOM 1371 N N . ARG A 1 172 ? -15.989 -5.680 23.856 1.00 65.62 172 ARG A N 1
ATOM 1372 C CA . ARG A 1 172 ? -15.742 -6.824 24.770 1.00 65.62 172 ARG A CA 1
ATOM 1373 C C . ARG A 1 172 ? -15.936 -8.208 24.129 1.00 65.62 172 ARG A C 1
ATOM 1375 O O . ARG A 1 172 ? -15.280 -9.155 24.535 1.00 65.62 172 ARG A O 1
ATOM 1382 N N . THR A 1 173 ? -16.830 -8.333 23.150 1.00 68.50 173 THR A N 1
ATOM 1383 C CA . THR A 1 173 ? -17.191 -9.610 22.501 1.00 68.50 173 THR A CA 1
ATOM 1384 C C . THR A 1 173 ? -16.523 -9.817 21.143 1.00 68.50 173 THR A C 1
ATOM 1386 O O . THR A 1 173 ? -16.952 -10.659 20.357 1.00 68.50 173 THR A O 1
ATOM 1389 N N . GLU A 1 174 ? -15.544 -8.990 20.803 1.00 66.50 174 GLU A N 1
ATOM 1390 C CA . GLU A 1 174 ? -14.981 -8.939 19.465 1.00 66.50 174 GLU A CA 1
ATOM 1391 C C . GLU A 1 174 ? -13.857 -9.958 19.291 1.00 66.50 174 GLU A C 1
ATOM 1393 O O . GLU A 1 174 ? -12.884 -9.971 20.050 1.00 66.50 174 GLU A O 1
ATOM 1398 N N . LYS A 1 175 ? -14.012 -10.828 18.289 1.00 72.12 175 LYS A N 1
ATOM 1399 C CA . LYS A 1 175 ? -12.945 -11.725 17.834 1.00 72.12 175 LYS A CA 1
ATOM 1400 C C . LYS A 1 175 ? -11.917 -10.928 17.026 1.00 72.12 175 LYS A C 1
ATOM 1402 O O . LYS A 1 175 ? -12.234 -9.849 16.532 1.00 72.12 175 LYS A O 1
ATOM 1407 N N . ILE A 1 176 ? -10.716 -11.488 16.866 1.00 74.56 176 ILE A N 1
ATOM 1408 C CA . ILE A 1 176 ? -9.687 -10.938 15.973 1.00 74.56 176 ILE A CA 1
ATOM 1409 C C . ILE A 1 176 ? -10.321 -10.696 14.598 1.00 74.56 176 ILE A C 1
ATOM 1411 O O . ILE A 1 176 ? -10.930 -11.604 14.019 1.00 74.56 176 ILE A O 1
ATOM 1415 N N . ARG A 1 177 ? -10.249 -9.448 14.126 1.00 77.75 177 ARG A N 1
ATOM 1416 C CA . ARG A 1 177 ? -10.923 -9.025 12.901 1.00 77.75 177 ARG A CA 1
ATOM 1417 C C . ARG A 1 177 ? -10.178 -9.547 11.679 1.00 77.75 177 ARG A C 1
ATOM 1419 O O . ARG A 1 177 ? -8.959 -9.683 11.683 1.00 77.75 177 ARG A O 1
ATOM 1426 N N . ARG A 1 178 ? -10.941 -9.831 10.627 1.00 90.06 178 ARG A N 1
ATOM 1427 C CA . ARG A 1 178 ? -10.392 -9.948 9.278 1.00 90.06 178 ARG A CA 1
ATOM 1428 C C . ARG A 1 178 ? -10.003 -8.559 8.780 1.00 90.06 178 ARG A C 1
ATOM 1430 O O . ARG A 1 178 ? -10.557 -7.560 9.252 1.00 90.06 178 ARG A O 1
ATOM 1437 N N . LEU A 1 179 ? -9.050 -8.528 7.864 1.00 92.38 179 LEU A N 1
ATOM 1438 C CA . LEU A 1 179 ? -8.518 -7.319 7.266 1.00 92.38 179 LEU A CA 1
ATOM 1439 C C . LEU A 1 179 ? -8.852 -7.299 5.780 1.00 92.38 179 LEU A C 1
ATOM 1441 O O . LEU A 1 179 ? -8.740 -8.308 5.084 1.00 92.38 179 LEU A O 1
ATOM 1445 N N . ASP A 1 180 ? -9.236 -6.127 5.311 1.00 93.25 180 ASP A N 1
ATOM 1446 C CA . ASP A 1 180 ? -9.369 -5.824 3.901 1.00 93.25 180 ASP A CA 1
ATOM 1447 C C . ASP A 1 180 ? -8.150 -5.018 3.481 1.00 93.25 180 ASP A C 1
ATOM 1449 O O . ASP A 1 180 ? -7.774 -4.054 4.152 1.00 93.25 180 ASP A O 1
ATOM 1453 N N . TRP A 1 181 ? -7.561 -5.406 2.360 1.00 95.19 181 TRP A N 1
ATOM 1454 C CA . TRP A 1 181 ? -6.364 -4.796 1.812 1.00 95.19 181 TRP A CA 1
ATOM 1455 C C . TRP A 1 181 ? -6.653 -4.227 0.433 1.00 95.19 181 TRP A C 1
ATOM 1457 O O . TRP A 1 181 ? -7.473 -4.760 -0.316 1.00 95.19 181 TRP A O 1
ATOM 1467 N N . ARG A 1 182 ? -5.966 -3.142 0.086 1.00 95.62 182 ARG A N 1
ATOM 1468 C CA . ARG A 1 182 ? -5.907 -2.600 -1.272 1.00 95.62 182 ARG A CA 1
ATOM 1469 C C . ARG A 1 182 ? -4.477 -2.198 -1.576 1.00 95.62 182 ARG A C 1
ATOM 1471 O O . ARG A 1 182 ? -3.816 -1.606 -0.729 1.00 95.62 182 ARG A O 1
ATOM 1478 N N . VAL A 1 183 ? -4.019 -2.518 -2.776 1.00 96.62 183 VAL A N 1
ATOM 1479 C CA . VAL A 1 183 ? -2.671 -2.201 -3.248 1.00 96.62 183 VAL A CA 1
ATOM 1480 C C . VAL A 1 183 ? -2.797 -1.613 -4.634 1.00 96.62 183 VAL A C 1
ATOM 1482 O O . VAL A 1 183 ? -3.468 -2.193 -5.485 1.00 96.62 183 VAL A O 1
ATOM 1485 N N . GLY A 1 184 ? -2.124 -0.507 -4.894 1.00 95.31 184 GLY A N 1
ATOM 1486 C CA . GLY A 1 184 ? -1.983 -0.019 -6.253 1.00 95.31 184 GLY A CA 1
ATOM 1487 C C . GLY A 1 184 ? -0.746 0.832 -6.432 1.00 95.31 184 GLY A C 1
ATOM 1488 O O . GLY A 1 184 ? -0.037 1.158 -5.484 1.00 95.31 184 GLY A O 1
ATOM 1489 N N . LEU A 1 185 ? -0.485 1.174 -7.684 1.00 94.25 185 LEU A N 1
ATOM 1490 C CA . LEU A 1 185 ? 0.745 1.823 -8.099 1.00 94.25 185 LEU A CA 1
ATOM 1491 C C . LEU A 1 185 ? 0.407 2.919 -9.100 1.00 94.25 185 LEU A C 1
ATOM 1493 O O . LEU A 1 185 ? -0.308 2.676 -10.067 1.00 94.25 185 LEU A O 1
ATOM 1497 N N . VAL A 1 186 ? 0.900 4.132 -8.868 1.00 91.69 186 VAL A N 1
ATOM 1498 C CA . VAL A 1 186 ? 0.744 5.230 -9.829 1.00 91.69 186 VAL A CA 1
ATOM 1499 C C . VAL A 1 186 ? 1.322 4.800 -11.183 1.00 91.69 186 VAL A C 1
ATOM 1501 O O . VAL A 1 186 ? 2.449 4.321 -11.259 1.00 91.69 186 VAL A O 1
ATOM 1504 N N . SER A 1 187 ? 0.541 4.940 -12.253 1.00 89.31 187 SER A N 1
ATOM 1505 C CA . SER A 1 187 ? 0.922 4.506 -13.605 1.00 89.31 187 SER A CA 1
ATOM 1506 C C . SER A 1 187 ? 1.906 5.448 -14.290 1.00 89.31 187 SER A C 1
ATOM 1508 O O . SER A 1 187 ? 2.712 5.015 -15.109 1.00 89.31 187 SER A O 1
ATOM 1510 N N . SER A 1 188 ? 1.827 6.740 -13.975 1.00 90.31 188 SER A N 1
ATOM 1511 C CA . SER A 1 188 ? 2.593 7.787 -14.644 1.00 90.31 188 SER A CA 1
ATOM 1512 C C . SER A 1 188 ? 2.808 8.998 -13.756 1.00 90.31 188 SER A C 1
ATOM 1514 O O . SER A 1 188 ? 1.988 9.285 -12.886 1.00 90.31 188 SER A O 1
ATOM 1516 N N . ILE A 1 189 ? 3.861 9.749 -14.049 1.00 89.12 189 ILE A N 1
ATOM 1517 C CA . ILE A 1 189 ? 4.173 11.022 -13.404 1.00 89.12 189 ILE A CA 1
ATOM 1518 C C . ILE A 1 189 ? 4.368 12.106 -14.464 1.00 89.12 189 ILE A C 1
ATOM 1520 O O . ILE A 1 189 ? 4.802 11.830 -15.582 1.00 89.12 189 ILE A O 1
ATOM 1524 N N . SER A 1 190 ? 4.074 13.350 -14.114 1.00 85.44 190 SER A N 1
ATOM 1525 C CA . SER A 1 190 ? 4.471 14.522 -14.881 1.00 85.44 190 SER A CA 1
ATOM 1526 C C . SER A 1 190 ? 5.971 14.758 -14.714 1.00 85.44 190 SER A C 1
ATOM 1528 O O . SER A 1 190 ? 6.454 15.114 -13.635 1.00 85.44 190 SER A O 1
ATOM 1530 N N . ALA A 1 191 ? 6.714 14.613 -15.806 1.00 78.44 191 ALA A N 1
ATOM 1531 C CA . ALA A 1 191 ? 8.117 14.984 -15.874 1.00 78.44 191 ALA A CA 1
ATOM 1532 C C . ALA A 1 191 ? 8.279 16.522 -15.898 1.00 78.44 191 ALA A C 1
ATOM 1534 O O . ALA A 1 191 ? 7.372 17.232 -16.349 1.00 78.44 191 ALA A O 1
ATOM 1535 N N . PRO A 1 192 ? 9.441 17.063 -15.478 1.00 71.12 192 PRO A N 1
ATOM 1536 C CA . PRO A 1 192 ? 9.702 18.509 -15.455 1.00 71.12 192 PRO A CA 1
ATOM 1537 C C . PRO A 1 192 ? 9.503 19.225 -16.800 1.00 71.12 192 PRO A C 1
ATOM 1539 O O . PRO A 1 192 ? 9.173 20.404 -16.819 1.00 71.12 192 PRO A O 1
ATOM 1542 N N . ASN A 1 193 ? 9.651 18.511 -17.920 1.00 74.44 193 ASN A N 1
ATOM 1543 C CA . ASN A 1 193 ? 9.542 19.058 -19.277 1.00 74.44 193 ASN A CA 1
ATOM 1544 C C . ASN A 1 193 ? 8.125 18.919 -19.881 1.00 74.44 193 ASN A C 1
ATOM 1546 O O . ASN A 1 193 ? 7.983 18.885 -21.100 1.00 74.44 193 ASN A O 1
ATOM 1550 N N . HIS A 1 194 ? 7.083 18.803 -19.047 1.00 66.94 194 HIS A N 1
ATOM 1551 C CA . HIS A 1 194 ? 5.665 18.672 -19.438 1.00 66.94 194 HIS A CA 1
ATOM 1552 C C . HIS A 1 194 ? 5.274 17.386 -20.202 1.00 66.94 194 HIS A C 1
ATOM 1554 O O . HIS A 1 194 ? 4.198 17.324 -20.794 1.00 66.94 194 HIS A O 1
ATOM 1560 N N . GLY A 1 195 ? 6.111 16.344 -20.167 1.00 81.94 195 GLY A N 1
ATOM 1561 C CA . GLY A 1 195 ? 5.775 15.001 -20.661 1.00 81.94 195 GLY A CA 1
ATOM 1562 C C . GLY A 1 195 ? 5.305 14.064 -19.544 1.00 81.94 195 GLY A C 1
ATOM 1563 O O . GLY A 1 195 ? 5.632 14.281 -18.378 1.00 81.94 195 GLY A O 1
ATOM 1564 N N . LEU A 1 196 ? 4.570 13.005 -19.893 1.00 89.38 196 LEU A N 1
ATOM 1565 C CA . LEU A 1 196 ? 4.286 11.905 -18.968 1.00 89.38 196 LEU A CA 1
ATOM 1566 C C . LEU A 1 196 ? 5.429 10.888 -19.019 1.00 89.38 196 LEU A C 1
ATOM 1568 O O . LEU A 1 196 ? 5.784 10.421 -20.098 1.00 89.38 196 LEU A O 1
ATOM 1572 N N . ALA A 1 197 ? 5.973 10.546 -17.856 1.00 89.75 197 ALA A N 1
ATOM 1573 C CA . ALA A 1 197 ? 6.875 9.416 -17.678 1.00 89.75 197 ALA A CA 1
ATOM 1574 C C . ALA A 1 197 ? 6.084 8.229 -17.127 1.00 89.75 197 ALA A C 1
ATOM 1576 O O . ALA A 1 197 ? 5.294 8.397 -16.191 1.00 89.75 197 ALA A O 1
ATOM 1577 N N . PHE A 1 198 ? 6.302 7.040 -17.680 1.00 91.88 198 PHE A N 1
ATOM 1578 C CA . PHE A 1 198 ? 5.713 5.789 -17.209 1.00 91.88 198 PHE A CA 1
ATOM 1579 C C . PHE A 1 198 ? 6.801 4.905 -16.611 1.00 91.88 198 PHE A C 1
ATOM 1581 O O . PHE A 1 198 ? 7.967 4.979 -16.998 1.00 91.88 198 PHE A O 1
ATOM 1588 N N . TRP A 1 199 ? 6.431 4.032 -15.681 1.00 92.31 199 TRP A N 1
ATOM 1589 C CA . TRP A 1 199 ? 7.310 2.918 -15.357 1.00 92.31 199 TRP A CA 1
ATOM 1590 C C . TRP A 1 199 ? 7.145 1.841 -16.435 1.00 92.31 199 TRP A C 1
ATOM 1592 O O . TRP A 1 199 ? 6.026 1.524 -16.826 1.00 92.31 199 TRP A O 1
ATOM 1602 N N . ARG A 1 200 ? 8.241 1.314 -16.980 1.00 91.06 200 ARG A N 1
ATOM 1603 C CA . ARG A 1 200 ? 8.205 0.337 -18.092 1.00 91.06 200 ARG A CA 1
ATOM 1604 C C . ARG A 1 200 ? 8.883 -0.977 -17.775 1.00 91.06 200 ARG A C 1
ATOM 1606 O O . ARG A 1 200 ? 8.651 -1.962 -18.470 1.00 91.06 200 ARG A O 1
ATOM 1613 N N . SER A 1 201 ? 9.713 -0.989 -16.746 1.00 91.44 201 SER A N 1
ATOM 1614 C CA . SER A 1 201 ? 10.381 -2.188 -16.280 1.00 91.44 201 SER A CA 1
ATOM 1615 C C . SER A 1 201 ? 10.365 -2.252 -14.763 1.00 91.44 201 SER A C 1
ATOM 1617 O O . SER A 1 201 ? 10.180 -1.256 -14.056 1.00 91.44 201 SER A O 1
ATOM 1619 N N . LEU A 1 202 ? 10.556 -3.470 -14.281 1.00 93.88 202 LEU A N 1
ATOM 1620 C CA . LEU A 1 202 ? 10.863 -3.769 -12.901 1.00 93.88 202 LEU A CA 1
ATOM 1621 C C . LEU A 1 202 ? 12.257 -4.380 -12.837 1.00 93.88 202 LEU A C 1
ATOM 1623 O O . LEU A 1 202 ? 12.606 -5.199 -13.690 1.00 93.88 202 LEU A O 1
ATOM 1627 N N . SER A 1 203 ? 13.002 -4.053 -11.789 1.00 94.75 203 SER A N 1
ATOM 1628 C CA . SER A 1 203 ? 14.137 -4.846 -11.324 1.00 94.75 203 SER A CA 1
ATOM 1629 C C . SER A 1 203 ? 13.761 -5.656 -10.088 1.00 94.75 203 SER A C 1
ATOM 1631 O O . SER A 1 203 ? 12.898 -5.280 -9.295 1.00 94.75 203 SER A O 1
ATOM 1633 N N . SER A 1 204 ? 14.403 -6.810 -9.922 1.00 95.00 204 SER A N 1
ATOM 1634 C CA . SER A 1 204 ? 14.298 -7.638 -8.720 1.00 95.00 204 SER A CA 1
ATOM 1635 C C . SER A 1 204 ? 15.586 -8.427 -8.526 1.00 95.00 204 SER A C 1
ATOM 1637 O O . SER A 1 204 ? 16.250 -8.814 -9.488 1.00 95.00 204 SER A O 1
ATOM 1639 N N . SER A 1 205 ? 15.917 -8.717 -7.272 1.00 92.31 205 SER A N 1
ATOM 1640 C CA . SER A 1 205 ? 16.946 -9.689 -6.897 1.00 92.31 205 SER A CA 1
ATOM 1641 C C . SER A 1 205 ? 16.525 -11.142 -7.141 1.00 92.31 205 SER A C 1
ATOM 1643 O O . SER A 1 205 ? 17.341 -12.057 -6.993 1.00 92.31 205 SER A O 1
ATOM 1645 N N . THR A 1 206 ? 15.257 -11.372 -7.483 1.00 93.31 206 THR A N 1
ATOM 1646 C CA . THR A 1 206 ? 14.733 -12.660 -7.938 1.00 93.31 206 THR A CA 1
ATOM 1647 C C . THR A 1 206 ? 14.476 -12.633 -9.440 1.00 93.31 206 THR A C 1
ATOM 1649 O O . THR A 1 206 ? 14.376 -11.575 -10.059 1.00 93.31 206 THR A O 1
ATOM 1652 N N . ARG A 1 207 ? 14.393 -13.815 -10.058 1.00 92.50 207 ARG A N 1
ATOM 1653 C CA . ARG A 1 207 ? 14.133 -13.910 -11.495 1.00 92.50 207 ARG A CA 1
ATOM 1654 C C . ARG A 1 207 ? 12.732 -13.382 -11.804 1.00 92.50 207 ARG A C 1
ATOM 1656 O O . ARG A 1 207 ? 11.739 -13.966 -11.368 1.00 92.50 207 ARG A O 1
ATOM 1663 N N . LEU A 1 208 ? 12.673 -12.325 -12.608 1.00 92.88 208 LEU A N 1
ATOM 1664 C CA . LEU A 1 208 ? 11.421 -11.802 -13.135 1.00 92.88 208 LEU A CA 1
ATOM 1665 C C . LEU A 1 208 ? 10.859 -12.701 -14.251 1.00 92.88 208 LEU A C 1
ATOM 1667 O O . LEU A 1 208 ? 11.631 -13.366 -14.955 1.00 92.88 208 LEU A O 1
ATOM 1671 N N . PRO A 1 209 ? 9.525 -12.721 -14.412 1.00 92.62 209 PRO A N 1
ATOM 1672 C CA . PRO A 1 209 ? 8.875 -13.425 -15.506 1.00 92.62 209 PRO A CA 1
ATOM 1673 C C . PRO A 1 209 ? 9.218 -12.771 -16.850 1.00 92.62 209 PRO A C 1
ATOM 1675 O O . PRO A 1 209 ? 9.734 -11.652 -16.905 1.00 92.62 209 PRO A O 1
ATOM 1678 N N . ALA A 1 210 ? 8.954 -13.475 -17.950 1.00 89.19 210 ALA A N 1
ATOM 1679 C CA . ALA A 1 210 ? 9.218 -12.928 -19.277 1.00 89.19 210 ALA A CA 1
ATOM 1680 C C . ALA A 1 210 ? 8.296 -11.730 -19.552 1.00 89.19 210 ALA A C 1
ATOM 1682 O O . ALA A 1 210 ? 7.125 -11.744 -19.187 1.00 89.19 210 ALA A O 1
ATOM 1683 N N . VAL A 1 211 ? 8.797 -10.697 -20.224 1.00 88.38 211 VAL A N 1
ATOM 1684 C CA . VAL A 1 211 ? 7.985 -9.535 -20.610 1.00 88.38 211 VAL A CA 1
ATOM 1685 C C . VAL A 1 211 ? 7.583 -9.680 -22.067 1.00 88.38 211 VAL A C 1
ATOM 1687 O O . VAL A 1 211 ? 8.443 -9.860 -22.930 1.00 88.38 211 VAL A O 1
ATOM 1690 N N . SER A 1 212 ? 6.286 -9.586 -22.350 1.00 81.50 212 SER A N 1
ATOM 1691 C CA . SER A 1 212 ? 5.821 -9.408 -23.721 1.00 81.50 212 SER A CA 1
ATOM 1692 C C . SER A 1 212 ? 5.829 -7.912 -24.035 1.00 81.50 212 SER A C 1
ATOM 1694 O O . SER A 1 212 ? 5.208 -7.148 -23.296 1.00 81.50 212 SER A O 1
ATOM 1696 N N . PRO A 1 213 ? 6.485 -7.450 -25.111 1.00 69.19 213 PRO A N 1
ATOM 1697 C CA . PRO A 1 213 ? 6.416 -6.051 -25.508 1.00 69.19 213 PRO A CA 1
ATOM 1698 C C . PRO A 1 213 ? 4.996 -5.745 -25.995 1.00 69.19 213 PRO A C 1
ATOM 1700 O O . PRO A 1 213 ? 4.634 -6.026 -27.133 1.00 69.19 213 PRO A O 1
ATOM 1703 N N . THR A 1 214 ? 4.160 -5.208 -25.111 1.00 67.12 214 THR A N 1
ATOM 1704 C CA . THR A 1 214 ? 2.772 -4.850 -25.434 1.00 67.12 214 THR A CA 1
ATOM 1705 C C . THR A 1 214 ? 2.660 -3.435 -26.000 1.00 67.12 214 THR A C 1
ATOM 1707 O O . THR A 1 214 ? 1.644 -3.101 -26.603 1.00 67.12 214 THR A O 1
ATOM 1710 N N . GLY A 1 215 ? 3.670 -2.582 -25.777 1.00 66.75 215 GLY A N 1
ATOM 1711 C CA . GLY A 1 215 ? 3.594 -1.138 -26.039 1.00 66.75 215 GLY A CA 1
ATOM 1712 C C . GLY A 1 215 ? 2.558 -0.411 -25.169 1.00 66.75 215 GLY A C 1
ATOM 1713 O O . GLY A 1 215 ? 2.355 0.791 -25.328 1.00 66.75 215 GLY A O 1
ATOM 1714 N N . GLN A 1 216 ? 1.896 -1.123 -24.250 1.00 73.00 216 GLN A N 1
ATOM 1715 C CA . GLN A 1 216 ? 0.859 -0.578 -23.387 1.00 73.00 216 GLN A CA 1
ATOM 1716 C C . GLN A 1 216 ? 1.486 0.074 -22.158 1.00 73.00 216 GLN A C 1
ATOM 1718 O O . GLN A 1 216 ? 2.486 -0.393 -21.611 1.00 73.00 216 GLN A O 1
ATOM 1723 N N . ASN A 1 217 ? 0.903 1.193 -21.741 1.00 84.06 217 ASN A N 1
ATOM 1724 C CA . ASN A 1 217 ? 1.269 1.836 -20.488 1.00 84.06 217 ASN A CA 1
ATOM 1725 C C . ASN A 1 217 ? 0.711 0.993 -19.338 1.00 84.06 217 ASN A C 1
ATOM 1727 O O . ASN A 1 217 ?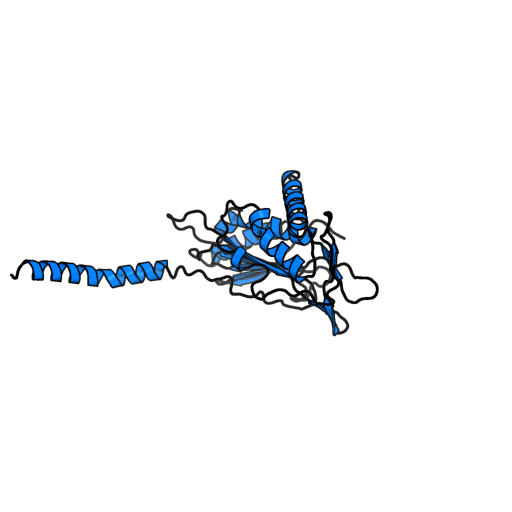 -0.443 0.561 -19.439 1.00 84.06 217 ASN A O 1
ATOM 1731 N N . PRO A 1 218 ? 1.469 0.786 -18.249 1.00 84.38 218 PRO A N 1
ATOM 1732 C CA . PRO A 1 218 ? 0.912 0.130 -17.082 1.00 84.38 218 PRO A CA 1
ATOM 1733 C C . PRO A 1 218 ? -0.310 0.902 -16.600 1.00 84.38 218 PRO A C 1
ATOM 1735 O O . PRO A 1 218 ? -0.311 2.135 -16.561 1.00 84.38 218 PRO A O 1
ATOM 1738 N N . SER A 1 219 ? -1.353 0.176 -16.224 1.00 88.12 219 SER A N 1
ATOM 1739 C CA . SER A 1 219 ? -2.561 0.762 -15.656 1.00 88.12 219 SER A CA 1
ATOM 1740 C C . SER A 1 219 ? -2.777 0.209 -14.256 1.00 88.12 219 SER A C 1
ATOM 1742 O O . SER A 1 219 ? -2.519 -0.962 -13.994 1.00 88.12 219 SER A O 1
ATOM 1744 N N . CYS A 1 220 ? -3.225 1.063 -13.340 1.00 90.50 220 CYS A N 1
ATOM 1745 C CA . CYS A 1 220 ? -3.678 0.630 -12.028 1.00 90.50 220 CYS A CA 1
ATOM 1746 C C . CYS A 1 220 ? -5.203 0.685 -12.016 1.00 90.50 220 CYS A C 1
ATOM 1748 O O . CYS A 1 220 ? -5.763 1.769 -12.223 1.00 90.50 220 CYS A O 1
ATOM 1750 N N . PRO A 1 221 ? -5.892 -0.438 -11.756 1.00 90.81 221 PRO A N 1
ATOM 1751 C CA . PRO A 1 221 ? -7.334 -0.425 -11.631 1.00 90.81 221 PRO A CA 1
ATOM 1752 C C . PRO A 1 221 ? -7.786 0.482 -10.492 1.00 90.81 221 PRO A C 1
ATOM 1754 O O . PRO A 1 221 ? -7.064 0.751 -9.529 1.00 90.81 221 PRO A O 1
ATOM 1757 N N . ALA A 1 222 ? -9.046 0.884 -10.582 1.00 85.75 222 ALA A N 1
ATOM 1758 C CA . ALA A 1 222 ? -9.661 1.820 -9.665 1.00 85.75 222 ALA A CA 1
ATOM 1759 C C . ALA A 1 222 ? -9.584 1.435 -8.187 1.00 85.75 222 ALA A C 1
ATOM 1761 O O . ALA A 1 222 ? -9.297 2.238 -7.303 1.00 85.75 222 ALA A O 1
ATOM 1762 N N . GLY A 1 223 ? -9.849 0.161 -7.928 1.00 86.88 223 GLY A N 1
ATOM 1763 C CA . GLY A 1 223 ? -9.778 -0.412 -6.598 1.00 86.88 223 GLY A CA 1
ATOM 1764 C C . GLY A 1 223 ? -8.390 -0.913 -6.223 1.00 86.88 223 GLY A C 1
ATOM 1765 O O . GLY A 1 223 ? -8.306 -1.601 -5.214 1.00 86.88 223 GLY A O 1
ATOM 1766 N N . GLY A 1 224 ? -7.348 -0.638 -7.008 1.00 93.19 224 GLY A N 1
ATOM 1767 C CA . GLY A 1 224 ? -6.066 -1.331 -6.913 1.00 93.19 224 GLY A CA 1
ATOM 1768 C C . GLY A 1 224 ? -6.093 -2.704 -7.586 1.00 93.19 224 GLY A C 1
ATOM 1769 O O . GLY A 1 224 ? -7.064 -3.076 -8.245 1.00 93.19 224 GLY A O 1
ATOM 1770 N N . PHE A 1 225 ? -5.018 -3.462 -7.419 1.00 95.75 225 PHE A N 1
ATOM 1771 C CA . PHE A 1 225 ? -4.835 -4.778 -8.014 1.00 95.75 225 PHE A CA 1
ATOM 1772 C C . PHE A 1 225 ? -5.551 -5.868 -7.210 1.00 95.75 225 PHE A C 1
ATOM 1774 O O . PHE A 1 225 ? -5.433 -5.939 -5.989 1.00 95.75 225 PHE A O 1
ATOM 1781 N N . ALA A 1 226 ? -6.294 -6.730 -7.912 1.00 95.75 226 ALA A N 1
ATOM 1782 C CA . ALA A 1 226 ? -7.027 -7.873 -7.354 1.00 95.75 226 ALA A CA 1
ATOM 1783 C C . ALA A 1 226 ? -7.878 -7.588 -6.087 1.00 95.75 226 ALA A C 1
ATOM 1785 O O . ALA A 1 226 ? -7.901 -8.415 -5.173 1.00 95.75 226 ALA A O 1
ATOM 1786 N N . PRO A 1 227 ? -8.632 -6.475 -6.017 1.00 92.81 227 PRO A N 1
ATOM 1787 C CA . PRO A 1 227 ? -9.246 -6.011 -4.776 1.00 92.81 227 PRO A CA 1
ATOM 1788 C C . PRO A 1 227 ? -10.216 -7.008 -4.148 1.00 92.81 227 PRO A C 1
ATOM 1790 O O . PRO A 1 227 ? -10.268 -7.134 -2.931 1.00 92.81 227 PRO A O 1
ATOM 1793 N N . GLU A 1 228 ? -10.978 -7.731 -4.966 1.00 92.50 228 GLU A N 1
ATOM 1794 C CA . GLU A 1 228 ? -11.947 -8.731 -4.507 1.00 92.50 228 GLU A CA 1
ATOM 1795 C C . GLU A 1 228 ? -11.260 -9.887 -3.767 1.00 92.50 228 GLU A C 1
ATOM 1797 O O . GLU A 1 228 ? -11.754 -10.350 -2.738 1.00 92.50 228 GLU A O 1
ATOM 1802 N N . ARG A 1 229 ? -10.067 -10.285 -4.232 1.00 95.44 229 ARG A N 1
ATOM 1803 C CA . ARG A 1 229 ? -9.241 -11.342 -3.626 1.00 95.44 229 ARG A CA 1
ATOM 1804 C C . ARG A 1 229 ? -8.503 -10.880 -2.367 1.00 95.44 229 ARG A C 1
ATOM 1806 O O . ARG A 1 229 ? -7.924 -11.709 -1.677 1.00 95.44 229 ARG A O 1
ATOM 1813 N N . MET A 1 230 ? -8.533 -9.583 -2.066 1.00 94.94 230 MET A N 1
ATOM 1814 C CA . MET A 1 230 ? -7.862 -8.967 -0.919 1.00 94.94 230 MET A CA 1
ATOM 1815 C C . MET A 1 230 ? -8.828 -8.551 0.202 1.00 94.94 230 MET A C 1
ATOM 1817 O O . MET A 1 230 ? -8.446 -7.828 1.121 1.00 94.94 230 MET A O 1
ATOM 1821 N N . THR A 1 231 ? -10.088 -8.989 0.150 1.00 92.00 231 THR A N 1
ATOM 1822 C CA . THR A 1 231 ? -11.086 -8.713 1.196 1.00 92.00 231 THR A CA 1
ATOM 1823 C C . THR A 1 231 ? -11.219 -9.866 2.185 1.00 92.00 231 THR A C 1
ATOM 1825 O O . THR A 1 231 ? -11.095 -11.039 1.833 1.00 92.00 231 THR A O 1
ATOM 1828 N N . GLY A 1 232 ? -11.500 -9.547 3.447 1.00 89.88 232 GLY A N 1
ATOM 1829 C CA . GLY A 1 232 ? -11.798 -10.533 4.477 1.00 89.88 232 GLY A CA 1
ATOM 1830 C C . GLY A 1 232 ? -10.632 -11.469 4.798 1.00 89.88 232 GLY A C 1
ATOM 1831 O O . GLY A 1 232 ? -10.871 -12.599 5.245 1.00 89.88 232 GLY A O 1
ATOM 1832 N N . ILE A 1 233 ? -9.393 -11.028 4.589 1.00 93.25 233 ILE A N 1
ATOM 1833 C CA . ILE A 1 233 ? -8.184 -11.805 4.858 1.00 93.25 233 ILE A CA 1
ATOM 1834 C C . ILE A 1 233 ? -8.072 -12.051 6.362 1.00 93.25 233 ILE A C 1
ATOM 1836 O O . ILE A 1 233 ? -8.327 -11.173 7.190 1.00 93.25 233 ILE A O 1
ATOM 1840 N N . LYS A 1 234 ? -7.740 -13.282 6.754 1.00 91.94 234 LYS A N 1
ATOM 1841 C CA . LYS A 1 234 ? -7.566 -13.614 8.172 1.00 91.94 234 LYS A CA 1
ATOM 1842 C C . LYS A 1 234 ? -6.334 -12.889 8.710 1.00 91.94 234 LYS A C 1
ATOM 1844 O O . LYS A 1 234 ? -5.298 -12.892 8.069 1.00 91.94 234 LYS A O 1
ATOM 1849 N N . HIS A 1 235 ? -6.399 -12.418 9.949 1.00 88.44 235 HIS A N 1
ATOM 1850 C CA . HIS A 1 235 ? -5.232 -11.895 10.677 1.00 88.44 235 HIS A CA 1
ATOM 1851 C C . HIS A 1 235 ? -4.126 -12.952 10.920 1.00 88.44 235 HIS A C 1
ATOM 1853 O O . HIS A 1 235 ? -3.086 -12.669 11.489 1.00 88.44 235 HIS A O 1
ATOM 1859 N N . SER A 1 236 ? -4.349 -14.222 10.585 1.00 91.12 236 SER A N 1
ATOM 1860 C CA . SER A 1 236 ? -3.300 -15.250 10.633 1.00 91.12 236 SER A CA 1
ATOM 1861 C C . SER A 1 236 ? -2.648 -15.495 9.271 1.00 91.12 236 SER A C 1
ATOM 1863 O O . SER A 1 236 ? -1.803 -16.379 9.172 1.00 91.12 236 SER A O 1
ATOM 1865 N N . ALA A 1 237 ? -3.102 -14.813 8.215 1.00 95.19 237 ALA A N 1
ATOM 1866 C CA . ALA A 1 237 ? -2.585 -14.994 6.867 1.00 95.19 237 ALA A CA 1
ATOM 1867 C C . ALA A 1 237 ? -1.178 -14.396 6.758 1.00 95.19 237 ALA A C 1
ATOM 1869 O O . ALA A 1 237 ? -0.925 -13.284 7.224 1.00 95.19 237 ALA A O 1
ATOM 1870 N N . GLY A 1 238 ? -0.269 -15.135 6.124 1.00 95.69 238 GLY A N 1
ATOM 1871 C CA . GLY A 1 238 ? 1.092 -14.667 5.856 1.00 95.69 238 GLY A CA 1
ATOM 1872 C C . GLY A 1 238 ? 1.148 -13.585 4.774 1.00 95.69 238 GLY A C 1
ATOM 1873 O O . GLY A 1 238 ? 0.145 -13.285 4.112 1.00 95.69 238 GLY A O 1
ATOM 1874 N N . VAL A 1 239 ? 2.342 -13.031 4.553 1.00 96.38 239 VAL A N 1
ATOM 1875 C CA . VAL A 1 239 ? 2.585 -11.989 3.539 1.00 96.38 239 VAL A CA 1
ATOM 1876 C C . VAL A 1 239 ? 2.287 -12.540 2.141 1.00 96.38 239 VAL A C 1
ATOM 1878 O O . VAL A 1 239 ? 1.627 -11.878 1.338 1.00 96.38 239 VAL A O 1
ATOM 1881 N N . ILE A 1 240 ? 2.690 -13.791 1.881 1.00 97.25 240 ILE A N 1
ATOM 1882 C CA . ILE A 1 240 ? 2.440 -14.481 0.607 1.00 97.25 240 ILE A CA 1
ATOM 1883 C C . ILE A 1 240 ? 0.940 -14.581 0.308 1.00 97.25 240 ILE A C 1
ATOM 1885 O O . ILE A 1 240 ? 0.500 -14.153 -0.758 1.00 97.25 240 ILE A O 1
ATOM 1889 N N . GLU A 1 241 ? 0.149 -15.118 1.239 1.00 97.12 241 GLU A N 1
ATOM 1890 C CA . GLU A 1 241 ? -1.305 -15.270 1.068 1.00 97.12 241 GLU A CA 1
ATOM 1891 C C . GLU A 1 241 ? -1.990 -13.911 0.866 1.00 97.12 241 GLU A C 1
ATOM 1893 O O . GLU A 1 241 ? -2.889 -13.788 0.037 1.00 97.12 241 GLU A O 1
ATOM 1898 N N . THR A 1 242 ? -1.526 -12.885 1.583 1.00 97.38 242 THR A N 1
ATOM 1899 C CA . THR A 1 242 ? -2.133 -11.550 1.559 1.00 97.38 242 THR A CA 1
ATOM 1900 C C . THR A 1 242 ? -1.881 -10.813 0.240 1.00 97.38 242 THR A C 1
ATOM 1902 O O . THR A 1 242 ? -2.810 -10.218 -0.305 1.00 97.38 242 THR A O 1
ATOM 1905 N N . PHE A 1 243 ? -0.650 -10.838 -0.293 1.00 98.38 243 PHE A N 1
ATOM 1906 C CA . PHE A 1 243 ? -0.256 -9.950 -1.399 1.00 98.38 243 PHE A CA 1
ATOM 1907 C C . PHE A 1 243 ? 0.008 -10.622 -2.744 1.00 98.38 243 PHE A C 1
ATOM 1909 O O . PHE A 1 243 ? 0.068 -9.905 -3.747 1.00 98.38 243 PHE A O 1
ATOM 1916 N N . SER A 1 244 ? 0.108 -11.957 -2.813 1.00 98.25 244 SER A N 1
ATOM 1917 C CA . SER A 1 244 ? 0.273 -12.639 -4.110 1.00 98.25 244 SER A CA 1
ATOM 1918 C C . SER A 1 244 ? -0.799 -12.228 -5.129 1.00 98.25 244 SER A C 1
ATOM 1920 O O . SER A 1 244 ? -0.419 -11.868 -6.241 1.00 98.25 244 SER A O 1
ATOM 1922 N N . PRO A 1 245 ? -2.105 -12.145 -4.779 1.00 98.31 245 PRO A N 1
ATOM 1923 C CA . PRO A 1 245 ? -3.132 -11.752 -5.745 1.00 98.31 245 PRO A CA 1
ATOM 1924 C C . PRO A 1 245 ? -2.889 -10.381 -6.392 1.00 98.31 245 PRO A C 1
ATOM 1926 O O . PRO A 1 245 ? -3.090 -10.231 -7.597 1.00 98.31 245 PRO A O 1
ATOM 1929 N N . ALA A 1 246 ? -2.460 -9.387 -5.606 1.00 97.81 246 ALA A N 1
ATOM 1930 C CA . ALA A 1 246 ? -2.200 -8.037 -6.099 1.00 97.81 246 ALA A CA 1
ATOM 1931 C C . ALA A 1 246 ? -0.950 -7.975 -6.975 1.00 97.81 246 ALA A C 1
ATOM 1933 O O . ALA A 1 246 ? -0.991 -7.381 -8.048 1.00 97.81 246 ALA A O 1
ATOM 1934 N N . LEU A 1 247 ? 0.147 -8.600 -6.539 1.00 98.00 247 LEU A N 1
ATOM 1935 C CA . LEU A 1 247 ? 1.406 -8.584 -7.283 1.00 98.00 247 LEU A CA 1
ATOM 1936 C C . LEU A 1 247 ? 1.307 -9.377 -8.589 1.00 98.00 247 LEU A C 1
ATOM 1938 O O . LEU A 1 247 ? 1.817 -8.928 -9.610 1.00 98.00 247 LEU A O 1
ATOM 1942 N N . GLU A 1 248 ? 0.604 -10.510 -8.589 1.00 97.81 248 GLU A N 1
ATOM 1943 C CA . GLU A 1 248 ? 0.325 -11.270 -9.811 1.00 97.81 248 GLU A CA 1
ATOM 1944 C C . GLU A 1 248 ? -0.458 -10.429 -10.822 1.00 97.81 248 GLU A C 1
ATOM 1946 O O . GLU A 1 248 ? -0.061 -10.341 -11.982 1.00 97.81 248 GLU A O 1
ATOM 1951 N N . GLN A 1 249 ? -1.543 -9.781 -10.381 1.00 96.69 249 GLN A N 1
ATOM 1952 C CA . GLN A 1 249 ? -2.345 -8.923 -11.252 1.00 96.69 249 GLN A CA 1
ATOM 1953 C C . GLN A 1 249 ? -1.531 -7.725 -11.756 1.00 96.69 249 GLN A C 1
ATOM 1955 O O . GLN A 1 249 ? -1.586 -7.426 -12.940 1.00 96.69 249 GLN A O 1
ATOM 1960 N N . MET A 1 250 ? -0.732 -7.088 -10.895 1.00 95.81 250 MET A N 1
ATOM 1961 C CA . MET A 1 250 ? 0.150 -5.980 -11.276 1.00 95.81 250 MET A CA 1
ATOM 1962 C C . MET A 1 250 ? 1.135 -6.385 -12.380 1.00 95.81 250 MET A C 1
ATOM 1964 O O . MET A 1 250 ? 1.306 -5.644 -13.344 1.00 95.81 250 MET A O 1
ATOM 1968 N N . LEU A 1 251 ? 1.780 -7.550 -12.253 1.00 94.81 251 LEU A N 1
ATOM 1969 C CA . LEU A 1 251 ? 2.720 -8.044 -13.260 1.00 94.81 251 LEU A CA 1
ATOM 1970 C C . LEU A 1 251 ? 2.011 -8.375 -14.578 1.00 94.81 251 LEU A C 1
ATOM 1972 O O . LEU A 1 251 ? 2.493 -7.984 -15.640 1.00 94.81 251 LEU A O 1
ATOM 1976 N N . VAL A 1 252 ? 0.855 -9.039 -14.520 1.00 94.00 252 VAL A N 1
ATOM 1977 C CA . VAL A 1 252 ? 0.051 -9.348 -15.715 1.00 94.00 252 VAL A CA 1
ATOM 1978 C C . VAL A 1 252 ? -0.405 -8.068 -16.421 1.00 94.00 252 VAL A C 1
ATOM 1980 O O . VAL A 1 252 ? -0.212 -7.943 -17.630 1.00 94.00 252 VAL A O 1
ATOM 1983 N N . ASP A 1 253 ? -0.935 -7.095 -15.677 1.00 92.12 253 ASP A N 1
ATOM 1984 C CA . ASP A 1 253 ? -1.398 -5.807 -16.216 1.00 92.12 253 ASP A CA 1
ATOM 1985 C C . ASP A 1 253 ? -0.241 -4.972 -16.795 1.00 92.12 253 ASP A C 1
ATOM 1987 O O . ASP A 1 253 ? -0.453 -4.141 -17.677 1.00 92.12 253 ASP A O 1
ATOM 1991 N N . ALA A 1 254 ? 0.990 -5.212 -16.337 1.00 91.31 254 ALA A N 1
ATOM 1992 C CA . ALA A 1 254 ? 2.210 -4.610 -16.873 1.00 91.31 254 ALA A CA 1
ATOM 1993 C C . ALA A 1 254 ? 2.821 -5.379 -18.063 1.00 91.31 254 ALA A C 1
ATOM 1995 O O . ALA A 1 254 ? 3.879 -4.997 -18.560 1.00 91.31 254 ALA A O 1
ATOM 1996 N N . GLY A 1 255 ? 2.179 -6.451 -18.540 1.00 92.44 255 GLY A N 1
ATOM 1997 C CA . GLY A 1 255 ? 2.628 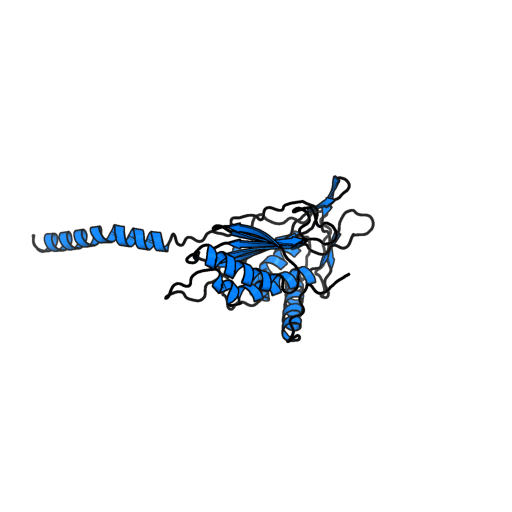-7.219 -19.707 1.00 92.44 255 GLY A CA 1
ATOM 1998 C C . GLY A 1 255 ? 3.650 -8.319 -19.407 1.00 92.44 255 GLY A C 1
ATOM 1999 O O . GLY A 1 255 ? 4.227 -8.894 -20.337 1.00 92.44 255 GLY A O 1
ATOM 2000 N N . TYR A 1 256 ? 3.874 -8.650 -18.134 1.00 92.56 256 TYR A N 1
ATOM 2001 C CA . TYR A 1 256 ? 4.658 -9.824 -17.771 1.00 92.56 256 TYR A CA 1
ATOM 2002 C C . TYR A 1 256 ? 3.840 -11.104 -17.982 1.00 92.56 256 TYR A C 1
ATOM 2004 O O . TYR A 1 256 ? 2.660 -11.196 -17.645 1.00 92.56 256 TYR A O 1
ATOM 2012 N N . THR A 1 257 ? 4.489 -12.124 -18.530 1.00 91.94 257 THR A N 1
ATOM 2013 C CA . THR A 1 257 ? 3.893 -13.395 -18.939 1.00 91.94 257 THR A CA 1
ATOM 2014 C C . THR A 1 257 ? 4.808 -14.558 -18.565 1.00 91.94 257 THR A C 1
ATOM 2016 O O . THR A 1 257 ? 6.028 -14.423 -18.559 1.00 91.94 257 THR A O 1
ATOM 2019 N N . GLY A 1 258 ? 4.213 -15.719 -18.279 1.00 89.69 258 GLY A N 1
ATOM 2020 C CA . GLY A 1 258 ? 4.943 -16.955 -17.980 1.00 89.69 258 GLY A CA 1
ATOM 2021 C C . GLY A 1 258 ? 5.707 -16.918 -16.651 1.00 89.69 258 GLY A C 1
ATOM 2022 O O . GLY A 1 258 ? 6.639 -16.145 -16.469 1.00 89.69 258 GLY A O 1
ATOM 2023 N N . GLY A 1 259 ? 5.346 -17.794 -15.712 1.00 93.31 259 GLY A N 1
ATOM 2024 C CA . GLY A 1 259 ? 6.054 -17.898 -14.430 1.00 93.31 259 GLY A CA 1
ATOM 2025 C C . GLY A 1 259 ? 5.750 -16.777 -13.423 1.00 93.31 259 GLY A C 1
ATOM 2026 O O . GLY A 1 259 ? 6.506 -16.586 -12.475 1.00 93.31 259 GLY A O 1
ATOM 2027 N N . VAL A 1 260 ? 4.679 -15.996 -13.636 1.00 96.25 260 VAL A N 1
ATOM 2028 C CA . VAL A 1 260 ? 4.312 -14.853 -12.775 1.00 96.25 260 VAL A CA 1
ATOM 2029 C C . VAL A 1 260 ? 4.108 -15.288 -11.324 1.00 96.25 260 VAL A C 1
ATOM 2031 O O . VAL A 1 260 ? 4.640 -14.653 -10.416 1.00 96.25 260 VAL A O 1
ATOM 2034 N N . HIS A 1 261 ? 3.388 -16.389 -11.104 1.00 96.62 261 HIS A N 1
ATOM 2035 C CA . HIS A 1 261 ? 3.122 -16.913 -9.765 1.00 96.62 261 HIS A CA 1
ATOM 2036 C C . HIS A 1 261 ? 4.420 -17.294 -9.037 1.00 96.62 261 HIS A C 1
ATOM 2038 O O . HIS A 1 261 ? 4.635 -16.913 -7.886 1.00 96.62 261 HIS A O 1
ATOM 2044 N N . GLU A 1 262 ? 5.317 -18.006 -9.718 1.00 96.44 262 GLU A N 1
ATOM 2045 C CA . GLU A 1 262 ? 6.601 -18.453 -9.186 1.00 96.44 262 GLU A CA 1
ATOM 2046 C C . GLU A 1 262 ? 7.516 -17.272 -8.853 1.00 96.44 262 GLU A C 1
ATOM 2048 O O . GLU A 1 262 ? 8.131 -17.265 -7.785 1.00 96.44 262 GLU A O 1
ATOM 2053 N N . SER A 1 263 ? 7.573 -16.258 -9.721 1.00 95.56 263 SER A N 1
ATOM 2054 C CA . SER A 1 263 ? 8.350 -15.039 -9.482 1.00 95.56 263 SER A CA 1
ATOM 2055 C C . SER A 1 263 ? 7.820 -14.240 -8.290 1.00 95.56 263 SER A C 1
ATOM 2057 O O . SER A 1 263 ? 8.602 -13.856 -7.421 1.00 95.56 263 SER A O 1
ATOM 2059 N N . VAL A 1 264 ? 6.500 -14.036 -8.197 1.00 97.19 264 VAL A N 1
ATOM 2060 C CA . VAL A 1 264 ? 5.870 -13.341 -7.058 1.00 97.19 264 VAL A CA 1
ATOM 2061 C C . VAL A 1 264 ? 6.134 -14.092 -5.758 1.00 97.19 264 VAL A C 1
ATOM 2063 O O . VAL A 1 264 ? 6.564 -13.497 -4.767 1.00 97.19 264 VAL A O 1
ATOM 2066 N N . ARG A 1 265 ? 5.943 -15.415 -5.766 1.00 96.81 265 ARG A N 1
ATOM 2067 C CA . ARG A 1 265 ? 6.215 -16.261 -4.605 1.00 96.81 265 ARG A CA 1
ATOM 2068 C C . ARG A 1 265 ? 7.681 -16.177 -4.188 1.00 96.81 265 ARG A C 1
ATOM 2070 O O . ARG A 1 265 ? 7.950 -16.001 -3.005 1.00 96.81 265 ARG A O 1
ATOM 2077 N N . ALA A 1 266 ? 8.618 -16.266 -5.132 1.00 96.00 266 ALA A N 1
ATOM 2078 C CA . ALA A 1 266 ? 10.047 -16.176 -4.847 1.00 96.00 266 ALA A CA 1
ATOM 2079 C C . ALA A 1 266 ? 10.427 -14.829 -4.213 1.00 96.00 266 ALA A C 1
ATOM 2081 O O . ALA A 1 266 ? 11.159 -14.814 -3.220 1.00 96.00 266 ALA A O 1
ATOM 2082 N N . ALA A 1 267 ? 9.900 -13.719 -4.739 1.00 95.44 267 ALA A N 1
ATOM 2083 C CA . ALA A 1 267 ? 10.140 -12.383 -4.198 1.00 95.44 267 ALA A CA 1
ATOM 2084 C C . ALA A 1 267 ? 9.613 -12.246 -2.756 1.00 95.44 267 ALA A C 1
ATOM 2086 O O . ALA A 1 267 ? 10.346 -11.815 -1.863 1.00 95.44 267 ALA A O 1
ATOM 2087 N N . LEU A 1 268 ? 8.377 -12.691 -2.500 1.00 96.19 268 LEU A N 1
ATOM 2088 C CA . LEU A 1 268 ? 7.755 -12.632 -1.171 1.00 96.19 268 LEU A CA 1
ATOM 2089 C C . LEU A 1 268 ? 8.441 -13.568 -0.161 1.00 96.19 268 LEU A C 1
ATOM 2091 O O . LEU A 1 268 ? 8.705 -13.160 0.967 1.00 96.19 268 LEU A O 1
ATOM 2095 N N . THR A 1 269 ? 8.787 -14.799 -0.557 1.00 94.88 269 THR A N 1
ATOM 2096 C CA . THR A 1 269 ? 9.510 -15.747 0.310 1.00 94.88 269 THR A CA 1
ATOM 2097 C C . THR A 1 269 ? 10.884 -15.212 0.697 1.00 94.88 269 THR A C 1
ATOM 2099 O O . THR A 1 269 ? 11.274 -15.301 1.860 1.00 94.88 269 THR A O 1
ATOM 2102 N N . ARG A 1 270 ? 11.626 -14.628 -0.251 1.00 91.06 270 ARG A N 1
ATOM 2103 C CA . ARG A 1 270 ? 12.931 -14.027 0.046 1.00 91.06 270 ARG A CA 1
ATOM 2104 C C . ARG A 1 270 ? 12.808 -12.924 1.095 1.00 91.06 270 ARG A C 1
ATOM 2106 O O . ARG A 1 270 ? 13.639 -12.861 1.998 1.00 91.06 270 ARG A O 1
ATOM 2113 N N . HIS A 1 271 ? 11.778 -12.089 0.984 1.00 90.31 271 HIS A N 1
ATOM 2114 C CA . HIS A 1 271 ? 11.507 -11.042 1.960 1.00 90.31 271 HIS A CA 1
ATOM 2115 C C . HIS A 1 271 ? 11.178 -11.610 3.349 1.00 90.31 271 HIS A C 1
ATOM 2117 O O . HIS A 1 271 ? 11.751 -11.154 4.333 1.00 90.31 271 HIS A O 1
ATOM 2123 N N . GLU A 1 272 ? 10.321 -12.634 3.447 1.00 87.69 272 GLU A N 1
ATOM 2124 C CA . GLU A 1 272 ? 10.018 -13.292 4.731 1.00 87.69 272 GLU A CA 1
ATOM 2125 C C . GLU A 1 272 ? 11.277 -13.884 5.391 1.00 87.69 272 GLU A C 1
ATOM 2127 O O . GLU A 1 272 ? 11.471 -13.733 6.596 1.00 87.69 272 GLU A O 1
ATOM 2132 N N . VAL A 1 273 ? 12.169 -14.504 4.608 1.00 82.88 273 VAL A N 1
ATOM 2133 C CA . VAL A 1 273 ? 13.442 -15.046 5.117 1.00 82.88 273 VAL A CA 1
ATOM 2134 C C . VAL A 1 273 ? 14.379 -13.934 5.587 1.00 82.88 273 VAL A C 1
ATOM 2136 O O . VAL A 1 273 ? 14.980 -14.059 6.653 1.00 82.88 273 VAL A O 1
ATOM 2139 N N . ALA A 1 274 ? 14.495 -12.844 4.825 1.00 78.81 274 ALA A N 1
ATOM 2140 C CA . ALA A 1 274 ? 15.310 -11.695 5.214 1.00 78.81 274 ALA A CA 1
ATOM 2141 C C . ALA A 1 274 ? 14.799 -11.061 6.520 1.00 78.81 274 ALA A C 1
ATOM 2143 O O . ALA A 1 274 ? 15.588 -10.809 7.426 1.00 78.81 274 ALA A O 1
ATOM 2144 N N . ALA A 1 275 ? 13.480 -10.903 6.656 1.00 76.69 275 ALA A N 1
ATOM 2145 C CA . ALA A 1 275 ? 12.851 -10.374 7.864 1.00 76.69 275 ALA A CA 1
ATOM 2146 C C . ALA A 1 275 ? 13.012 -11.293 9.091 1.00 76.69 275 ALA A C 1
ATOM 2148 O O . ALA A 1 275 ? 13.036 -10.807 10.216 1.00 76.69 275 ALA A O 1
ATOM 2149 N N . ALA A 1 276 ? 13.122 -12.612 8.896 1.00 75.69 276 ALA A N 1
ATOM 2150 C CA . ALA A 1 276 ? 13.338 -13.569 9.982 1.00 75.69 276 ALA A CA 1
ATOM 2151 C C . ALA A 1 276 ? 14.811 -13.687 10.422 1.00 75.69 276 ALA A C 1
ATOM 2153 O O . ALA A 1 276 ? 15.078 -14.059 11.564 1.00 75.69 276 ALA A O 1
ATOM 2154 N N . GLY A 1 277 ? 15.761 -13.421 9.518 1.00 64.19 277 GLY A N 1
ATOM 2155 C CA . GLY A 1 277 ? 17.202 -13.509 9.785 1.00 64.19 277 GLY A CA 1
ATOM 2156 C C . GLY A 1 277 ? 17.771 -12.302 10.534 1.00 64.19 277 GLY A C 1
ATOM 2157 O O . GLY A 1 277 ? 18.729 -12.451 11.290 1.00 64.19 277 GLY A O 1
ATOM 2158 N N . ASP A 1 278 ? 17.156 -11.133 10.373 1.00 51.91 278 ASP A N 1
ATOM 2159 C CA . ASP A 1 278 ? 17.499 -9.928 11.117 1.00 51.91 278 ASP A CA 1
ATOM 2160 C C . ASP A 1 278 ? 16.598 -9.786 12.355 1.00 51.91 278 ASP A C 1
ATOM 2162 O O . ASP A 1 278 ? 15.474 -9.291 12.294 1.00 51.91 278 ASP A O 1
ATOM 2166 N N . VAL A 1 279 ? 17.119 -10.162 13.528 1.00 46.84 279 VAL A N 1
ATOM 2167 C CA . VAL A 1 279 ? 16.497 -9.842 14.837 1.00 46.84 279 VAL A CA 1
ATOM 2168 C C . VAL A 1 279 ? 16.499 -8.319 15.106 1.00 46.84 279 VAL A C 1
ATOM 2170 O O . VAL A 1 279 ? 15.834 -7.836 16.021 1.00 46.84 279 VAL A O 1
ATOM 2173 N N . SER A 1 280 ? 17.172 -7.550 14.250 1.00 43.28 280 SER A N 1
ATOM 2174 C CA . SER A 1 280 ? 17.102 -6.095 14.155 1.00 43.28 280 SER A CA 1
ATOM 2175 C C . SER A 1 280 ? 16.493 -5.748 12.800 1.00 43.28 280 SER A C 1
ATOM 2177 O O . SER A 1 280 ? 17.231 -5.638 11.830 1.00 43.28 280 SER A O 1
ATOM 2179 N N . ILE A 1 281 ? 15.162 -5.639 12.720 1.00 42.88 281 ILE A N 1
ATOM 2180 C CA . ILE A 1 281 ? 14.423 -5.383 11.470 1.00 42.88 281 ILE A CA 1
ATOM 2181 C C . ILE A 1 281 ? 15.157 -4.304 10.652 1.00 42.88 281 ILE A C 1
ATOM 2183 O O . ILE A 1 281 ? 15.214 -3.154 11.105 1.00 42.88 281 ILE A O 1
ATOM 2187 N N . PRO A 1 282 ? 15.725 -4.623 9.473 1.00 39.44 282 PRO A N 1
ATOM 2188 C CA . PRO A 1 282 ? 16.292 -3.614 8.615 1.00 39.44 282 PRO A CA 1
ATOM 2189 C C . PRO A 1 282 ? 15.104 -2.809 8.128 1.00 39.44 282 PRO A C 1
ATOM 2191 O O . PRO A 1 282 ? 14.258 -3.283 7.368 1.00 39.44 282 PRO A O 1
ATOM 2194 N N . SER A 1 283 ? 15.023 -1.577 8.615 1.00 47.50 283 SER A N 1
ATOM 2195 C CA . SER A 1 283 ? 14.195 -0.562 8.000 1.00 47.50 283 SER A CA 1
ATOM 2196 C C . SER A 1 283 ? 14.466 -0.646 6.491 1.00 47.50 283 SER A C 1
ATOM 2198 O O . SER A 1 283 ? 15.631 -0.523 6.100 1.00 47.50 283 SER A O 1
ATOM 2200 N N . PRO A 1 284 ? 13.466 -0.783 5.601 1.00 44.47 284 PRO A N 1
ATOM 2201 C CA . PRO A 1 284 ? 13.687 -0.575 4.163 1.00 44.47 284 PRO A CA 1
ATOM 2202 C C . PRO A 1 284 ? 14.210 0.850 3.839 1.00 44.47 284 PRO A C 1
ATOM 2204 O O . PRO A 1 284 ? 14.362 1.218 2.680 1.00 44.47 284 PRO A O 1
ATOM 2207 N N . LEU A 1 285 ? 14.478 1.647 4.883 1.00 52.59 285 LEU A N 1
ATOM 2208 C CA . LEU A 1 285 ? 14.591 3.093 4.988 1.00 52.59 285 LEU A CA 1
ATOM 2209 C C . LEU A 1 285 ? 16.036 3.561 5.218 1.00 52.59 285 LEU A C 1
ATOM 2211 O O . LEU A 1 285 ? 16.279 4.761 5.222 1.00 52.59 285 LEU A O 1
ATOM 2215 N N . SER A 1 286 ? 16.992 2.645 5.420 1.00 45.25 286 SER A N 1
ATOM 2216 C CA . SER A 1 286 ? 18.399 2.983 5.709 1.00 45.25 286 SER A CA 1
ATOM 2217 C C . SER A 1 286 ? 19.298 3.046 4.471 1.00 45.25 286 SER A C 1
ATOM 2219 O O . SER A 1 286 ? 20.501 3.274 4.601 1.00 45.25 286 SER A O 1
ATOM 2221 N N . ARG A 1 287 ? 18.758 2.879 3.256 1.00 40.31 287 ARG A N 1
ATOM 2222 C CA . ARG A 1 287 ? 19.515 3.195 2.037 1.00 40.31 287 ARG A CA 1
ATOM 2223 C C . ARG A 1 287 ? 19.506 4.706 1.816 1.00 40.31 287 ARG A C 1
ATOM 2225 O O . ARG A 1 287 ? 18.736 5.223 1.016 1.00 40.31 287 ARG A O 1
ATOM 2232 N N . THR A 1 288 ? 20.367 5.412 2.541 1.00 36.78 288 THR A N 1
ATOM 2233 C CA . THR A 1 288 ? 20.901 6.689 2.049 1.00 36.78 288 THR A CA 1
ATOM 2234 C C . THR A 1 288 ? 21.629 6.441 0.718 1.00 36.78 288 THR A C 1
ATOM 2236 O O . THR A 1 288 ? 22.256 5.384 0.590 1.00 36.78 288 THR A O 1
ATOM 2239 N N . PRO A 1 289 ? 21.516 7.355 -0.263 1.00 40.38 289 PRO A N 1
ATOM 2240 C CA . PRO A 1 289 ? 22.228 7.262 -1.538 1.00 40.38 289 PRO A CA 1
ATOM 2241 C C . PRO A 1 289 ? 23.750 7.194 -1.367 1.00 40.38 289 PRO A C 1
ATOM 2243 O O . PRO A 1 289 ? 24.264 7.758 -0.371 1.00 40.38 289 PRO A O 1
#

Foldseek 3Di:
DPPVVVVVVVVVVVVVVCVVVVVVVVVVVCVLDQPDVQDDDDQQAQAFKKKKKKKAFRGFFAFDDLVQLQVLVVVLVCLLQPPQDWDFPDRDSAKTKIFRADPVHRPDPSRGQKMWIQGRRLMIMIIHGFDWDDDPPDLATETEPLLVLLSLQSVLVSCLDVSSVSSHDDDPPDDQTFMFMAIAMDQWGQDPVRDIYGHQYYDYPFDFADADPPVDGQDADPRGFPRVLQPRHGNVDHSLSRCLRRQLRSCVSSRGDDCSSVRSNVSNVVSVVVCVVDPPRPDSNPPDD